Protein AF-A0A183GTB9-F1 (afdb_monomer_lite)

Sequence (233 aa):
MVYEIVHREVLYRVYSASTVSFAYATKLSFDCIRIFLPLVLIFATHGLWKKTGRYYERPQVSFGGRYLLVMGSAEEYYFTSTLPVLNRAESSHFVASQLSYETTSISVDQDEFHVHITMPRSNMSSLSLTYFIFLNYSLKYHSDVKAEVALCDSVQLTSPSSSLTVLGRLAADQKLPFRWRELYQLFDPDRFDSAYFTPEEIMGRIARQPFSVRIDRRVQLLSLVQHSTLPFR

Radius of gyration: 35.59 Å; chains: 1; bounding box: 104×46×116 Å

Structure (mmCIF, N/CA/C/O backbone):
data_AF-A0A183GTB9-F1
#
_entry.id   AF-A0A183GTB9-F1
#
loop_
_atom_site.group_PDB
_atom_site.id
_atom_site.type_symbol
_atom_site.label_atom_id
_atom_site.label_alt_id
_atom_site.label_comp_id
_atom_site.label_asym_id
_atom_site.label_entity_id
_atom_site.label_seq_id
_atom_site.pdbx_PDB_ins_code
_atom_site.Cartn_x
_atom_site.Cartn_y
_atom_site.Cartn_z
_atom_site.occupancy
_atom_site.B_iso_or_equiv
_atom_site.auth_seq_id
_atom_site.auth_comp_id
_atom_site.auth_asym_id
_atom_site.auth_atom_id
_atom_site.pdbx_PDB_model_num
ATOM 1 N N . MET A 1 1 ? 76.957 24.126 -74.322 1.00 43.62 1 MET A N 1
ATOM 2 C CA . MET A 1 1 ? 75.688 24.811 -74.001 1.00 43.62 1 MET A CA 1
ATOM 3 C C . MET A 1 1 ? 75.014 24.030 -72.893 1.00 43.62 1 MET A C 1
ATOM 5 O O . MET A 1 1 ? 74.710 22.864 -73.101 1.00 43.62 1 MET A O 1
ATOM 9 N N . VAL A 1 2 ? 74.890 24.633 -71.712 1.00 46.12 2 VAL A N 1
ATOM 10 C CA . VAL A 1 2 ? 74.187 24.054 -70.561 1.00 46.12 2 VAL A CA 1
ATOM 11 C C . VAL A 1 2 ?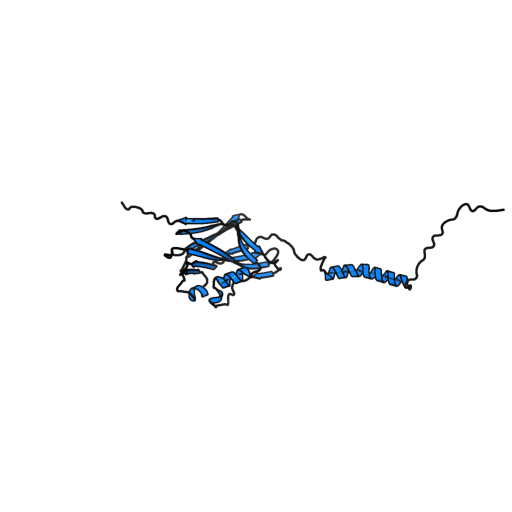 72.857 24.786 -70.477 1.00 46.12 2 VAL A C 1
ATOM 13 O O . VAL A 1 2 ? 72.849 26.011 -70.407 1.00 46.12 2 VAL A O 1
ATOM 16 N N . TYR A 1 3 ? 71.752 24.055 -70.574 1.00 61.59 3 TYR A N 1
ATOM 17 C CA . TYR A 1 3 ? 70.417 24.634 -70.475 1.00 61.59 3 TYR A CA 1
ATOM 18 C C . TYR A 1 3 ? 69.963 24.567 -69.017 1.00 61.59 3 TYR A C 1
ATOM 20 O O . TYR A 1 3 ? 69.982 23.494 -68.412 1.00 61.59 3 TYR A O 1
ATOM 28 N N . GLU A 1 4 ? 69.577 25.710 -68.458 1.00 65.25 4 GLU A N 1
ATOM 29 C CA . GLU A 1 4 ? 69.014 25.813 -67.114 1.00 65.25 4 GLU A CA 1
ATOM 30 C C . GLU A 1 4 ? 67.501 25.560 -67.184 1.00 65.25 4 GLU A C 1
ATOM 32 O O . GLU A 1 4 ? 66.777 26.205 -67.944 1.00 65.25 4 GLU A O 1
ATOM 37 N N . ILE A 1 5 ? 67.022 24.557 -66.446 1.00 69.94 5 ILE A N 1
ATOM 38 C CA . ILE A 1 5 ? 65.614 24.140 -66.455 1.00 69.94 5 ILE A CA 1
ATOM 39 C C . ILE A 1 5 ? 64.852 25.024 -65.459 1.00 69.94 5 ILE A C 1
ATOM 41 O O . ILE A 1 5 ? 64.963 24.837 -64.251 1.00 69.94 5 ILE A O 1
ATOM 45 N N . VAL A 1 6 ? 64.079 25.983 -6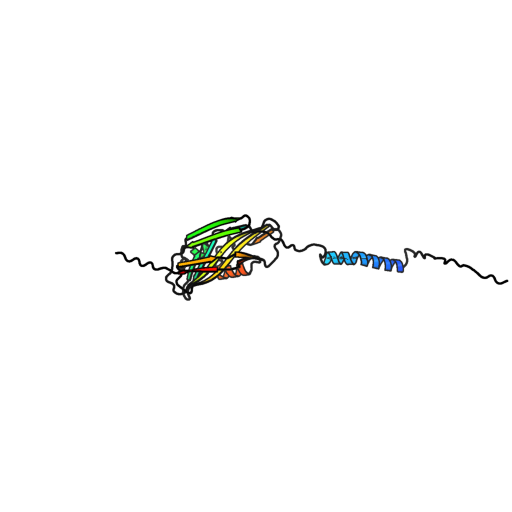5.979 1.00 70.75 6 VAL A N 1
ATOM 46 C CA . VAL A 1 6 ? 63.429 27.063 -65.205 1.00 70.75 6 VAL A CA 1
ATOM 47 C C . VAL A 1 6 ? 62.144 26.625 -64.481 1.00 70.75 6 VAL A C 1
ATOM 49 O O . VAL A 1 6 ? 61.725 27.275 -63.526 1.00 70.75 6 VAL A O 1
ATOM 52 N N . HIS A 1 7 ? 61.513 25.509 -6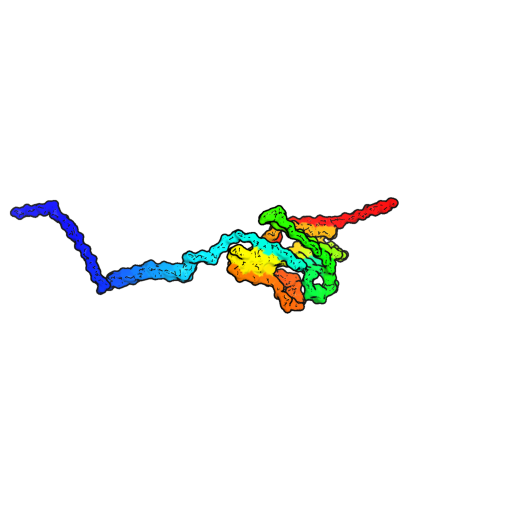4.859 1.00 65.19 7 HIS A N 1
ATOM 53 C CA . HIS A 1 7 ? 60.336 25.016 -64.140 1.00 65.19 7 HIS A CA 1
ATOM 54 C C . HIS A 1 7 ? 60.114 23.516 -64.342 1.00 65.19 7 HIS A C 1
ATOM 56 O O . HIS A 1 7 ? 60.280 22.995 -65.444 1.00 65.19 7 HIS A O 1
ATOM 62 N N . ARG A 1 8 ? 59.725 22.819 -63.269 1.00 68.31 8 ARG A N 1
ATOM 63 C CA . ARG A 1 8 ? 59.405 21.389 -63.276 1.00 68.31 8 ARG A CA 1
ATOM 64 C C . ARG A 1 8 ? 58.045 21.208 -62.612 1.00 68.31 8 ARG A C 1
ATOM 66 O O . ARG A 1 8 ? 57.932 21.368 -61.400 1.00 68.31 8 ARG A O 1
ATOM 73 N N . GLU A 1 9 ? 57.020 20.896 -63.397 1.00 68.88 9 GLU A N 1
ATOM 74 C CA . GLU A 1 9 ? 55.705 20.573 -62.842 1.00 68.88 9 GLU A CA 1
ATOM 75 C C . GLU A 1 9 ? 55.771 19.244 -62.083 1.00 68.88 9 GLU A C 1
ATOM 77 O O . GLU A 1 9 ? 56.364 18.259 -62.540 1.00 68.88 9 GLU A O 1
ATOM 82 N N . VAL A 1 10 ? 55.179 19.216 -60.889 1.00 65.69 10 VAL A N 1
ATOM 83 C CA . VAL A 1 10 ? 55.147 18.014 -60.057 1.00 65.69 10 VAL A CA 1
ATOM 84 C C . VAL A 1 10 ? 54.069 17.086 -60.612 1.00 65.69 10 VAL A C 1
ATOM 86 O O . VAL A 1 10 ? 52.876 17.321 -60.443 1.00 65.69 10 VAL A O 1
ATOM 89 N N . LEU A 1 11 ? 54.483 16.018 -61.293 1.00 67.25 11 LEU A N 1
ATOM 90 C CA . LEU A 1 11 ? 53.579 14.963 -61.749 1.00 67.25 11 LEU A CA 1
ATOM 91 C C . LEU A 1 11 ? 53.030 14.191 -60.541 1.00 67.25 11 LEU A C 1
ATOM 93 O O . LEU A 1 11 ? 53.689 13.303 -59.995 1.00 67.25 11 LEU A O 1
ATOM 97 N N . TYR A 1 12 ? 51.801 14.502 -60.135 1.00 68.06 12 TYR A N 1
ATOM 98 C CA . TYR A 1 12 ? 51.064 13.704 -59.159 1.00 68.06 12 TYR A CA 1
ATOM 99 C C . TYR A 1 12 ? 50.581 12.411 -59.822 1.00 68.06 12 TYR A C 1
ATOM 101 O O . TYR A 1 12 ? 49.580 12.387 -60.536 1.00 68.06 12 TYR A O 1
ATOM 109 N N . ARG A 1 13 ? 51.293 11.303 -59.595 1.00 65.19 13 ARG A N 1
ATOM 110 C CA . ARG A 1 13 ? 50.831 9.978 -60.022 1.00 65.19 13 ARG A CA 1
ATOM 111 C C . ARG A 1 13 ? 49.880 9.422 -58.966 1.00 65.19 13 ARG A C 1
ATOM 113 O O . ARG A 1 13 ? 50.315 8.986 -57.903 1.00 65.19 13 ARG A O 1
ATOM 120 N N . VAL A 1 14 ? 48.580 9.440 -59.252 1.00 62.28 14 VAL A N 1
ATOM 121 C CA . VAL A 1 14 ? 47.579 8.793 -58.397 1.00 62.28 14 VAL A CA 1
ATOM 122 C C . VAL A 1 14 ? 47.694 7.284 -58.603 1.00 62.28 14 VAL A C 1
ATOM 124 O O . VAL A 1 14 ? 47.321 6.754 -59.648 1.00 62.28 14 VAL A O 1
ATOM 127 N N . TYR A 1 15 ? 48.263 6.583 -57.626 1.00 62.38 15 TYR A N 1
ATOM 128 C CA . TYR A 1 15 ? 48.336 5.125 -57.646 1.00 62.38 15 TYR A CA 1
ATOM 129 C C . TYR A 1 15 ? 46.959 4.547 -57.302 1.00 62.38 15 TYR A C 1
ATOM 131 O O . TYR A 1 15 ? 46.543 4.556 -56.145 1.00 62.38 15 TYR A O 1
ATOM 139 N N . SER A 1 16 ? 46.240 4.035 -58.301 1.00 59.62 16 SER A N 1
ATOM 140 C CA . SER A 1 16 ? 45.049 3.215 -58.073 1.00 59.62 16 SER A CA 1
ATOM 141 C C . SER A 1 16 ? 45.488 1.800 -57.685 1.00 59.62 16 SER A C 1
ATOM 143 O O . SER A 1 16 ? 46.026 1.067 -58.516 1.00 59.62 16 SER A O 1
ATOM 145 N N . ALA A 1 17 ? 45.293 1.409 -56.426 1.00 60.94 17 ALA A N 1
ATOM 146 C CA . ALA A 1 17 ? 45.528 0.031 -56.000 1.00 60.94 17 ALA A CA 1
ATOM 147 C C . ALA A 1 17 ? 44.478 -0.908 -56.625 1.00 60.94 17 ALA A C 1
ATOM 149 O O . ALA A 1 17 ? 43.308 -0.540 -56.742 1.00 60.94 17 ALA A O 1
ATOM 150 N N . SER A 1 18 ? 44.884 -2.120 -57.018 1.00 67.94 18 SER A N 1
ATOM 151 C CA . SER A 1 18 ? 43.949 -3.136 -57.509 1.00 67.94 18 SER A CA 1
ATOM 152 C C . SER A 1 18 ? 43.019 -3.603 -56.382 1.00 67.94 18 SER A C 1
ATOM 154 O O . SER A 1 18 ? 43.418 -3.712 -55.220 1.00 67.94 18 SER A O 1
ATOM 156 N N . THR A 1 19 ? 41.769 -3.914 -56.724 1.00 64.69 19 THR A N 1
ATOM 157 C CA . THR A 1 19 ? 40.737 -4.410 -55.794 1.00 64.69 19 THR A CA 1
ATOM 158 C C . THR A 1 19 ? 41.041 -5.800 -55.217 1.00 64.69 19 THR A C 1
ATOM 160 O O . THR A 1 19 ? 40.348 -6.253 -54.313 1.00 64.69 19 THR A O 1
ATOM 163 N N . VAL A 1 20 ? 42.093 -6.470 -55.702 1.00 71.25 20 VAL A N 1
ATOM 164 C CA . VAL A 1 20 ? 42.500 -7.838 -55.329 1.00 71.25 20 VAL A CA 1
ATOM 165 C C . VAL A 1 20 ? 43.885 -7.832 -54.661 1.00 71.25 20 VAL A C 1
ATOM 167 O O . VAL A 1 20 ? 44.730 -8.683 -54.915 1.00 71.25 20 VAL A O 1
ATOM 170 N N . SER A 1 21 ? 44.169 -6.821 -53.838 1.00 81.94 21 SER A N 1
ATOM 171 C CA . SER A 1 21 ? 45.413 -6.726 -53.061 1.00 81.94 21 SER A CA 1
ATOM 172 C C . SER A 1 21 ? 45.165 -7.009 -51.578 1.00 81.94 21 SER A C 1
ATOM 174 O O . SER A 1 21 ? 44.116 -6.656 -51.038 1.00 81.94 21 SER A O 1
ATOM 176 N N . PHE A 1 22 ? 46.158 -7.578 -50.886 1.00 82.19 22 PHE A N 1
ATOM 177 C CA . PHE A 1 22 ? 46.110 -7.800 -49.435 1.00 82.19 22 PHE A CA 1
ATOM 178 C C . PHE A 1 22 ? 45.842 -6.500 -48.657 1.00 82.19 22 PHE A C 1
ATOM 180 O O . PHE A 1 22 ? 45.086 -6.501 -47.690 1.00 82.19 22 PHE A O 1
ATOM 187 N N . ALA A 1 23 ? 46.376 -5.370 -49.131 1.00 84.56 23 ALA A N 1
ATOM 188 C CA . ALA A 1 23 ? 46.121 -4.055 -48.541 1.00 84.56 23 ALA A CA 1
ATOM 189 C C . ALA A 1 23 ? 44.650 -3.609 -48.669 1.00 84.56 23 ALA A C 1
ATOM 191 O O . ALA A 1 23 ? 44.130 -2.902 -47.809 1.00 84.56 23 ALA A O 1
ATOM 192 N N . TYR A 1 24 ? 43.962 -4.026 -49.737 1.00 85.44 24 TYR A N 1
ATOM 193 C CA . TYR A 1 24 ? 42.533 -3.762 -49.899 1.00 85.44 24 TYR A CA 1
ATOM 194 C C . TYR A 1 24 ? 41.702 -4.650 -48.965 1.00 85.44 24 TYR A C 1
ATOM 196 O O . TYR A 1 24 ? 40.741 -4.171 -48.373 1.00 85.44 24 TYR A O 1
ATOM 204 N N . ALA A 1 25 ? 42.109 -5.908 -48.761 1.00 85.44 25 ALA A N 1
ATOM 205 C CA . ALA A 1 25 ? 41.463 -6.812 -47.811 1.00 85.44 25 ALA A CA 1
ATOM 206 C C . ALA A 1 25 ? 41.602 -6.336 -46.353 1.00 85.44 25 ALA A C 1
ATOM 208 O O . ALA A 1 25 ? 40.624 -6.372 -45.609 1.00 85.44 25 ALA A O 1
ATOM 209 N N . THR A 1 26 ? 42.778 -5.839 -45.945 1.00 88.56 26 THR A N 1
ATOM 210 C CA . THR A 1 26 ? 42.956 -5.249 -44.606 1.00 88.56 26 THR A CA 1
ATOM 211 C C . THR A 1 26 ? 42.154 -3.963 -44.452 1.00 88.56 26 THR A C 1
ATOM 213 O O . THR A 1 26 ? 41.488 -3.783 -43.438 1.00 88.56 26 THR A O 1
ATOM 216 N N . LYS A 1 27 ? 42.129 -3.092 -45.469 1.00 90.00 27 LYS A N 1
ATOM 217 C CA . LYS A 1 27 ? 41.252 -1.913 -45.466 1.00 90.00 27 LYS A CA 1
ATOM 218 C C . LYS A 1 27 ? 39.780 -2.311 -45.308 1.00 90.00 27 LYS A C 1
ATOM 220 O O . LYS A 1 27 ? 39.105 -1.769 -44.441 1.00 90.00 27 LYS A O 1
ATOM 225 N N . LEU A 1 28 ? 39.304 -3.275 -46.100 1.00 90.56 28 LEU A N 1
ATOM 226 C CA . LEU A 1 28 ? 37.929 -3.767 -46.039 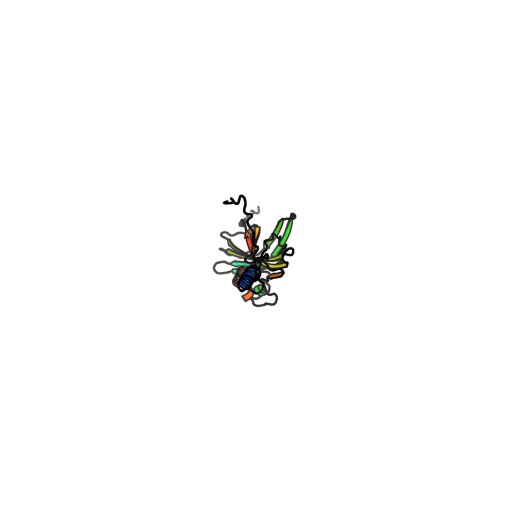1.00 90.56 28 LEU A CA 1
ATOM 227 C C . LEU A 1 28 ? 37.604 -4.351 -44.659 1.00 90.56 28 LEU A C 1
ATOM 229 O O . LEU A 1 28 ? 36.525 -4.091 -44.141 1.00 90.56 28 LEU A O 1
ATOM 233 N N . SER A 1 29 ? 38.527 -5.090 -44.033 1.00 90.88 29 SER A N 1
ATOM 234 C CA . SER A 1 29 ? 38.299 -5.628 -42.688 1.00 90.88 29 SER A CA 1
ATOM 235 C C . SER A 1 29 ? 38.185 -4.518 -41.642 1.00 90.88 29 SER A C 1
ATOM 237 O O . SER A 1 29 ? 37.267 -4.557 -40.825 1.00 90.88 29 SER A O 1
ATOM 239 N N . PHE A 1 30 ? 39.043 -3.494 -41.697 1.00 94.38 30 PHE A N 1
ATOM 240 C CA . PHE A 1 30 ? 38.942 -2.330 -40.815 1.00 94.38 30 PHE A CA 1
ATOM 241 C C . PHE A 1 30 ? 37.666 -1.523 -41.069 1.00 94.38 30 PHE A C 1
ATOM 243 O O . PHE A 1 30 ? 37.027 -1.103 -40.105 1.00 94.38 30 PHE A O 1
ATOM 250 N N . ASP A 1 31 ? 37.251 -1.357 -42.326 1.00 92.56 31 ASP A N 1
ATOM 251 C CA . ASP A 1 31 ? 35.992 -0.699 -42.687 1.00 92.56 31 ASP A CA 1
ATOM 252 C C . ASP A 1 31 ? 34.781 -1.502 -42.173 1.00 92.56 31 ASP A C 1
ATOM 254 O O . ASP A 1 31 ? 33.861 -0.933 -41.580 1.00 92.56 31 ASP A O 1
ATOM 258 N N . CYS A 1 32 ? 34.805 -2.835 -42.293 1.00 94.38 32 CYS A N 1
ATOM 259 C CA . CYS A 1 32 ? 33.793 -3.717 -41.715 1.00 94.38 32 CYS A CA 1
ATOM 260 C C . CYS A 1 32 ? 33.763 -3.615 -40.187 1.00 94.38 32 CYS A C 1
ATOM 262 O O . CYS A 1 32 ? 32.692 -3.417 -39.620 1.00 94.38 32 CYS A O 1
ATOM 264 N N . ILE A 1 33 ? 34.909 -3.697 -39.505 1.00 95.62 33 ILE A N 1
ATOM 265 C CA . ILE A 1 33 ? 34.985 -3.554 -38.042 1.00 95.62 33 ILE A CA 1
ATOM 266 C C . ILE A 1 33 ? 34.441 -2.188 -37.626 1.00 95.62 33 ILE A C 1
ATOM 268 O O . ILE A 1 33 ? 33.615 -2.109 -36.722 1.00 95.62 33 ILE A O 1
ATOM 272 N N . ARG A 1 34 ? 34.829 -1.115 -38.319 1.00 94.81 34 ARG A N 1
ATOM 273 C CA . ARG A 1 34 ? 34.368 0.250 -38.044 1.00 94.81 34 ARG A CA 1
ATOM 274 C C . ARG A 1 34 ? 32.845 0.390 -38.135 1.00 94.81 34 ARG A C 1
ATOM 276 O O . ARG A 1 34 ? 32.285 1.188 -37.390 1.00 94.81 34 ARG A O 1
ATOM 283 N N . ILE A 1 35 ? 32.180 -0.353 -39.020 1.00 93.50 35 ILE A N 1
ATOM 284 C CA . ILE A 1 35 ? 30.718 -0.307 -39.185 1.00 93.50 35 ILE A CA 1
ATOM 285 C C . ILE A 1 35 ? 30.013 -1.276 -38.225 1.00 93.50 35 ILE A C 1
ATOM 287 O O . ILE A 1 35 ? 29.061 -0.893 -37.545 1.00 93.50 35 ILE A O 1
ATOM 291 N N . PHE A 1 36 ? 30.471 -2.525 -38.143 1.00 94.00 36 PHE A N 1
ATOM 292 C CA . PHE A 1 36 ? 29.786 -3.573 -37.385 1.00 94.00 36 PHE A CA 1
ATOM 293 C C . PHE A 1 36 ? 30.032 -3.489 -35.880 1.00 94.00 36 PHE A C 1
ATOM 295 O O . PHE A 1 36 ? 29.111 -3.746 -35.112 1.00 94.00 36 PHE A O 1
ATOM 302 N N . LEU A 1 37 ? 31.229 -3.103 -35.434 1.00 91.00 37 LEU A N 1
ATOM 303 C CA . LEU A 1 37 ? 31.558 -3.020 -34.010 1.00 91.00 37 LEU A CA 1
ATOM 304 C C . LEU A 1 37 ? 30.649 -2.052 -33.231 1.00 91.00 37 LEU A C 1
ATOM 306 O O . LEU A 1 37 ? 30.093 -2.483 -32.219 1.00 91.00 37 LEU A O 1
ATOM 310 N N . PRO A 1 38 ? 30.419 -0.792 -33.662 1.00 89.81 38 PRO A N 1
ATOM 311 C CA . PRO A 1 38 ? 29.489 0.082 -32.953 1.00 89.81 38 PRO A CA 1
ATOM 312 C C . PRO A 1 38 ? 28.057 -0.457 -33.003 1.00 89.81 38 PRO A C 1
ATOM 314 O O . PRO A 1 38 ? 27.347 -0.354 -32.008 1.00 89.81 38 PRO A O 1
ATOM 317 N N . LEU A 1 39 ? 27.641 -1.087 -34.106 1.00 89.00 39 LEU A N 1
ATOM 318 C CA . LEU A 1 39 ? 26.302 -1.662 -34.242 1.00 89.00 39 LEU A CA 1
ATOM 319 C C . LEU A 1 39 ? 26.090 -2.834 -33.269 1.00 89.00 39 LEU A C 1
ATOM 321 O O . LEU A 1 39 ? 25.098 -2.855 -32.544 1.00 89.00 39 LEU A O 1
ATOM 325 N N . VAL A 1 40 ? 27.048 -3.758 -33.176 1.00 90.25 40 VAL A N 1
ATOM 326 C CA . VAL A 1 40 ? 27.022 -4.865 -32.207 1.00 90.25 40 VAL A CA 1
ATOM 327 C C . VAL A 1 40 ? 27.048 -4.334 -30.778 1.00 90.25 40 VAL A C 1
ATOM 329 O O . VAL A 1 40 ? 26.253 -4.789 -29.961 1.00 90.25 40 VAL A O 1
ATOM 332 N N . LEU A 1 41 ? 27.889 -3.340 -30.471 1.00 89.00 41 LEU A N 1
ATOM 333 C CA . LEU A 1 41 ? 27.912 -2.715 -29.145 1.00 89.00 41 LEU A CA 1
ATOM 334 C C . LEU A 1 41 ? 26.569 -2.067 -28.797 1.00 89.00 41 LEU A C 1
ATOM 336 O O . LEU A 1 41 ? 26.075 -2.258 -27.690 1.00 89.00 41 LEU A O 1
ATOM 340 N N . ILE A 1 42 ? 25.948 -1.346 -29.728 1.00 89.81 42 ILE A N 1
ATOM 341 C CA . ILE A 1 42 ? 24.630 -0.723 -29.552 1.00 89.81 42 ILE A CA 1
ATOM 342 C C . ILE A 1 42 ? 23.555 -1.773 -29.245 1.00 89.81 42 ILE A C 1
ATOM 344 O O . ILE A 1 42 ? 22.773 -1.590 -28.307 1.00 89.81 42 ILE A O 1
ATOM 348 N N . PHE A 1 43 ? 23.526 -2.869 -30.008 1.00 85.31 43 PHE A N 1
ATOM 349 C CA . PHE A 1 43 ? 22.565 -3.953 -29.807 1.00 85.31 43 PHE A CA 1
ATOM 350 C C . PHE A 1 43 ? 22.823 -4.710 -28.500 1.00 85.31 43 PHE A C 1
ATOM 352 O O . PHE A 1 43 ? 21.886 -4.912 -27.733 1.00 85.31 43 PHE A O 1
ATOM 359 N N . ALA A 1 44 ? 24.077 -5.060 -28.202 1.00 84.62 44 ALA A N 1
ATOM 360 C CA . ALA A 1 44 ? 24.454 -5.806 -27.000 1.00 84.62 44 ALA A CA 1
ATOM 361 C C . ALA A 1 44 ? 24.236 -5.001 -25.709 1.00 84.62 44 ALA A C 1
ATOM 363 O O . ALA A 1 44 ? 23.808 -5.542 -24.694 1.00 84.62 44 ALA A O 1
ATOM 364 N N . THR A 1 45 ? 24.504 -3.694 -25.733 1.00 84.75 45 THR A N 1
ATOM 365 C CA . THR A 1 45 ? 24.313 -2.824 -24.558 1.00 84.75 45 THR A CA 1
ATOM 366 C C . THR A 1 45 ? 22.876 -2.314 -24.421 1.00 84.75 45 THR A C 1
ATOM 368 O O . THR A 1 45 ? 22.511 -1.738 -23.386 1.00 84.75 45 THR A O 1
ATOM 371 N N . HIS A 1 46 ? 22.039 -2.519 -25.447 1.00 77.31 46 HIS A N 1
ATOM 372 C CA . HIS A 1 46 ? 20.738 -1.866 -25.602 1.00 77.31 46 HIS A CA 1
ATOM 373 C C . HIS A 1 46 ? 20.835 -0.336 -25.411 1.00 77.31 46 HIS A C 1
ATOM 375 O O . HIS A 1 46 ? 19.934 0.282 -24.843 1.00 77.31 46 HIS A O 1
ATOM 381 N N . GLY A 1 47 ? 21.966 0.265 -25.801 1.00 72.75 47 GLY A N 1
ATOM 382 C CA . GLY A 1 47 ? 22.372 1.606 -25.363 1.00 72.75 47 GLY A CA 1
ATOM 383 C C . GLY A 1 47 ? 21.609 2.761 -26.013 1.00 72.75 47 GLY A C 1
ATOM 384 O O . GLY A 1 47 ? 21.525 3.835 -25.427 1.00 72.75 47 GLY A O 1
ATOM 385 N N . LEU A 1 48 ? 21.018 2.546 -27.193 1.00 78.69 48 LEU A N 1
ATOM 386 C CA . LEU A 1 48 ? 20.247 3.581 -27.898 1.00 78.69 48 LEU A CA 1
ATOM 387 C C . LEU A 1 48 ? 18.781 3.675 -27.458 1.00 78.69 48 LEU A C 1
ATOM 389 O O . LEU A 1 48 ? 18.104 4.641 -27.803 1.00 78.69 48 LEU A O 1
ATOM 393 N N . TRP A 1 49 ? 18.272 2.692 -26.713 1.00 78.00 49 TRP A N 1
ATOM 394 C CA . TRP A 1 49 ? 16.857 2.632 -26.353 1.00 78.00 49 TRP A CA 1
ATOM 395 C C . TRP A 1 49 ? 16.644 3.117 -24.920 1.00 78.00 49 TRP A C 1
ATOM 397 O O . TRP A 1 49 ? 17.309 2.670 -23.984 1.00 78.00 49 TRP A O 1
ATOM 407 N N . LYS A 1 50 ? 15.678 4.021 -24.728 1.00 79.00 50 LYS A N 1
ATOM 408 C CA . LYS A 1 50 ? 15.274 4.495 -23.400 1.00 79.00 50 LYS A CA 1
ATOM 409 C C . LYS A 1 50 ? 14.682 3.326 -22.600 1.00 79.00 50 LYS A C 1
ATOM 411 O O . LYS A 1 50 ? 13.578 2.882 -22.891 1.00 79.00 50 LYS A O 1
ATOM 416 N N . LYS A 1 51 ? 15.414 2.842 -21.590 1.00 81.06 51 LYS A N 1
ATOM 417 C CA . LYS A 1 51 ? 15.003 1.692 -20.756 1.00 81.06 51 LYS A CA 1
ATOM 418 C C . LYS A 1 51 ? 13.986 2.066 -19.680 1.00 81.06 51 LYS A C 1
ATOM 420 O O . LYS A 1 51 ? 13.109 1.274 -19.361 1.00 81.06 51 LYS A O 1
ATOM 425 N N . THR A 1 52 ? 14.110 3.264 -19.112 1.00 83.44 52 THR A N 1
ATOM 426 C CA . THR A 1 52 ? 13.237 3.749 -18.040 1.00 83.44 52 THR A CA 1
ATOM 427 C C . THR A 1 52 ? 12.836 5.197 -18.292 1.00 83.44 52 THR A C 1
ATOM 429 O O . THR A 1 52 ? 13.590 6.003 -18.843 1.00 83.44 52 THR A O 1
ATOM 432 N N . GLY A 1 53 ? 11.606 5.532 -17.916 1.00 83.75 53 GLY A N 1
ATOM 433 C CA . GLY A 1 53 ? 11.102 6.897 -17.891 1.00 83.75 53 GLY A CA 1
ATOM 434 C C . GLY A 1 53 ? 10.605 7.222 -16.493 1.00 83.75 53 GLY A C 1
ATOM 435 O O . GLY A 1 53 ? 10.032 6.365 -15.827 1.00 83.75 53 GLY A O 1
ATOM 436 N N . ARG A 1 54 ? 10.854 8.451 -16.044 1.00 87.12 54 ARG A N 1
ATOM 437 C CA . ARG A 1 54 ? 10.228 8.994 -14.840 1.00 87.12 54 ARG A CA 1
ATOM 438 C C . ARG A 1 54 ? 9.041 9.828 -15.284 1.00 87.12 54 ARG A C 1
ATOM 440 O O . ARG A 1 54 ? 9.207 10.726 -16.107 1.00 87.12 54 ARG A O 1
ATOM 447 N N . TYR A 1 55 ? 7.878 9.498 -14.751 1.00 85.81 55 TYR A N 1
ATOM 448 C CA . TYR A 1 55 ? 6.628 10.180 -15.033 1.00 85.81 55 TYR A CA 1
ATOM 449 C C . TYR A 1 55 ? 5.997 10.573 -13.707 1.00 85.81 55 TYR A C 1
ATOM 451 O O . TYR A 1 55 ? 6.052 9.813 -12.741 1.00 85.81 55 TYR A O 1
ATOM 459 N N . TYR A 1 56 ? 5.429 11.770 -13.669 1.00 84.94 56 TYR A N 1
ATOM 460 C CA . TYR A 1 56 ? 4.633 12.217 -12.540 1.00 84.94 56 TYR A CA 1
ATOM 461 C C . TYR A 1 56 ? 3.180 11.930 -12.882 1.00 84.94 56 TYR A C 1
ATOM 463 O O . TYR A 1 56 ? 2.635 12.507 -13.819 1.00 84.94 56 TYR A O 1
ATOM 471 N N . GLU A 1 57 ? 2.580 11.001 -12.151 1.00 84.38 57 GLU A N 1
ATOM 472 C CA . GLU A 1 57 ? 1.178 10.637 -12.299 1.00 84.38 57 GLU A CA 1
ATOM 473 C C . GLU A 1 57 ? 0.500 10.731 -10.936 1.00 84.38 57 GLU A C 1
ATOM 475 O O . GLU A 1 57 ? 1.116 10.476 -9.897 1.00 84.38 57 GLU A O 1
ATOM 480 N N . ARG A 1 58 ? -0.777 11.114 -10.945 1.00 84.69 58 ARG A N 1
ATOM 481 C CA . ARG A 1 58 ? -1.602 11.101 -9.748 1.00 84.69 58 ARG A CA 1
ATOM 482 C C . ARG A 1 58 ? -2.308 9.750 -9.624 1.00 84.69 58 ARG A C 1
ATOM 484 O O . ARG A 1 58 ? -3.113 9.425 -10.497 1.00 84.69 58 ARG A O 1
ATOM 491 N N . PRO A 1 59 ? -2.072 8.987 -8.545 1.00 87.75 59 PRO A N 1
ATOM 492 C CA . PRO A 1 59 ? -2.834 7.778 -8.295 1.00 87.75 59 PRO A CA 1
ATOM 493 C C . PRO A 1 59 ? -4.261 8.124 -7.876 1.00 87.75 59 PRO A C 1
ATOM 495 O O . PRO A 1 59 ? -4.487 9.003 -7.045 1.00 87.75 59 PRO A O 1
ATOM 498 N N . GLN A 1 60 ? -5.219 7.378 -8.412 1.00 89.50 60 GLN A N 1
ATOM 499 C CA . GLN A 1 60 ? -6.561 7.315 -7.861 1.00 89.50 60 GLN A CA 1
ATOM 500 C C . GLN A 1 60 ? -6.507 6.420 -6.619 1.00 89.50 60 GLN A C 1
ATOM 502 O O . GLN A 1 60 ? -6.257 5.219 -6.733 1.00 89.50 60 GLN A O 1
ATOM 507 N N . VAL A 1 61 ? -6.714 7.010 -5.443 1.00 90.38 61 VAL A N 1
ATOM 508 C CA . VAL A 1 61 ? -6.726 6.294 -4.162 1.00 90.38 61 VAL A CA 1
ATOM 509 C C . VAL A 1 61 ? -8.163 6.172 -3.685 1.00 90.38 61 VAL A C 1
ATOM 511 O O . VAL A 1 61 ? -8.919 7.138 -3.717 1.00 90.38 61 VAL A O 1
ATOM 514 N N . SER A 1 62 ? -8.552 4.979 -3.258 1.00 90.56 62 SER A N 1
ATOM 515 C CA . SER A 1 62 ? -9.873 4.735 -2.684 1.00 90.56 62 SER A CA 1
ATOM 516 C C . SER A 1 62 ? -9.763 3.851 -1.452 1.00 90.56 62 SER A C 1
ATOM 518 O O . SER A 1 62 ? -8.970 2.908 -1.413 1.00 90.56 62 SER A O 1
ATOM 520 N N . PHE A 1 63 ? -10.557 4.159 -0.431 1.00 89.81 63 PHE A N 1
ATOM 521 C CA . PHE A 1 63 ? -10.653 3.329 0.759 1.00 89.81 63 PHE A CA 1
ATOM 522 C C . PHE A 1 63 ? -11.684 2.222 0.526 1.00 89.81 63 PHE A C 1
ATOM 524 O O . PHE A 1 63 ? -12.855 2.492 0.275 1.00 89.81 63 PHE A O 1
ATOM 531 N N . GLY A 1 64 ? -11.240 0.966 0.593 1.00 82.31 64 GLY A N 1
ATOM 532 C CA . GLY A 1 64 ? -12.082 -0.204 0.326 1.00 82.31 64 GLY A CA 1
ATOM 533 C C . GLY A 1 64 ? -12.912 -0.676 1.524 1.00 82.31 64 GLY A C 1
ATOM 534 O O . GLY A 1 64 ? -13.391 -1.805 1.508 1.00 82.31 64 GLY A O 1
ATOM 535 N N . GLY A 1 65 ? -13.007 0.117 2.598 1.00 87.94 65 GLY A N 1
ATOM 536 C CA . GLY A 1 65 ? -13.710 -0.258 3.833 1.00 87.94 65 GLY A CA 1
ATOM 537 C C . GLY A 1 65 ? -12.995 -1.321 4.678 1.00 87.94 65 GLY A C 1
ATOM 538 O O . GLY A 1 65 ? -13.520 -1.763 5.699 1.00 87.94 65 GLY A O 1
ATOM 539 N N . ARG A 1 66 ? -11.793 -1.742 4.270 1.00 92.38 66 ARG A N 1
ATOM 540 C CA . ARG A 1 66 ? -11.019 -2.781 4.950 1.00 92.38 66 ARG A CA 1
ATOM 541 C C . ARG A 1 66 ? -10.037 -2.145 5.931 1.00 92.38 66 ARG A C 1
ATOM 543 O O . ARG A 1 66 ? -9.227 -1.305 5.543 1.00 92.38 66 ARG A O 1
ATOM 550 N N . TYR A 1 67 ? -10.061 -2.588 7.182 1.00 94.38 67 TYR A N 1
ATOM 551 C CA . TYR A 1 67 ? -9.124 -2.159 8.216 1.00 94.38 67 TYR A CA 1
ATOM 552 C C . TYR A 1 67 ? -8.909 -3.259 9.262 1.00 94.38 67 TYR A C 1
ATOM 554 O O . TYR A 1 67 ? -9.717 -4.181 9.404 1.00 94.38 67 TYR A O 1
ATOM 562 N N . LEU A 1 68 ? -7.816 -3.126 10.004 1.00 93.88 68 LEU A N 1
ATOM 563 C CA . LEU A 1 68 ? -7.501 -3.889 11.203 1.00 93.88 68 LEU A CA 1
ATOM 564 C C . LEU A 1 68 ? -6.865 -2.931 12.213 1.00 93.88 68 LEU A C 1
ATOM 566 O O . LEU A 1 68 ? -5.849 -2.308 11.927 1.00 93.88 68 LEU A O 1
ATOM 570 N N . LEU A 1 69 ? -7.465 -2.804 13.388 1.00 92.50 69 LEU A N 1
ATOM 571 C CA . LEU A 1 69 ? -6.888 -2.098 14.524 1.00 92.50 69 LEU A CA 1
ATOM 572 C C . LEU A 1 69 ? -6.574 -3.118 15.606 1.00 92.50 69 LEU A C 1
ATOM 574 O O . LEU A 1 69 ? -7.426 -3.933 15.946 1.00 92.50 69 LEU A O 1
ATOM 578 N N . VAL A 1 70 ? -5.376 -3.037 16.163 1.00 91.56 70 VAL A N 1
ATOM 579 C CA . VAL A 1 70 ? -4.925 -3.860 17.279 1.00 91.56 70 VAL A CA 1
ATOM 580 C C . VAL A 1 70 ? -4.545 -2.924 18.412 1.00 91.56 70 VAL A C 1
ATOM 582 O O . VAL A 1 70 ? -3.678 -2.067 18.257 1.00 91.56 70 VAL A O 1
ATOM 585 N N . MET A 1 71 ? -5.216 -3.076 19.543 1.00 88.50 71 MET A N 1
ATOM 586 C CA . MET A 1 71 ? -4.913 -2.388 20.787 1.00 88.50 71 MET A CA 1
ATOM 587 C C . MET A 1 71 ? -4.323 -3.389 21.766 1.00 88.50 71 MET A C 1
ATOM 589 O O . MET A 1 71 ? -5.026 -4.294 22.203 1.00 88.50 71 MET A O 1
ATOM 593 N N . GLY A 1 72 ? -3.055 -3.231 22.119 1.00 84.88 72 GLY A N 1
ATOM 594 C CA . GLY A 1 72 ? -2.361 -4.130 23.036 1.00 84.88 72 GLY A CA 1
ATOM 595 C C . GLY A 1 72 ? -1.855 -3.409 24.277 1.00 84.88 72 GLY A C 1
ATOM 596 O O . GLY A 1 72 ? -1.276 -2.325 24.171 1.00 84.88 72 GLY A O 1
ATOM 597 N N . SER A 1 73 ? -2.043 -4.034 25.433 1.00 81.00 73 SER A N 1
ATOM 598 C CA . SER A 1 73 ? -1.265 -3.823 26.655 1.00 81.00 73 SER A CA 1
ATOM 599 C C . SER A 1 73 ? -0.207 -4.933 26.776 1.00 81.00 73 SER A C 1
ATOM 601 O O . SER A 1 73 ? -0.138 -5.820 25.929 1.00 81.00 73 SER A O 1
ATOM 603 N N . ALA A 1 74 ? 0.636 -4.899 27.809 1.00 75.81 74 ALA A N 1
ATOM 604 C CA . ALA A 1 74 ? 1.716 -5.874 27.995 1.00 75.81 74 ALA A CA 1
ATOM 605 C C . ALA A 1 74 ? 1.232 -7.338 28.111 1.00 75.81 74 ALA A C 1
ATOM 607 O O . ALA A 1 74 ? 1.984 -8.243 27.761 1.00 75.81 74 ALA A O 1
ATOM 608 N N . GLU A 1 75 ? -0.000 -7.565 28.582 1.00 76.25 75 GLU A N 1
ATOM 609 C CA . GLU A 1 75 ? -0.540 -8.911 28.852 1.00 76.25 75 GLU A CA 1
ATOM 610 C C . GLU A 1 75 ? -1.816 -9.253 28.064 1.00 76.25 75 GLU A C 1
ATOM 612 O O . GLU A 1 75 ? -2.089 -10.426 27.828 1.00 76.25 75 GLU A O 1
ATOM 617 N N . GLU A 1 76 ? -2.580 -8.255 27.612 1.00 85.44 76 GLU A N 1
ATOM 618 C CA . GLU A 1 76 ? -3.844 -8.457 26.895 1.00 85.44 76 GLU A CA 1
ATOM 619 C C . GLU A 1 76 ? -3.925 -7.567 25.657 1.00 85.44 76 GLU A C 1
ATOM 621 O O . GLU A 1 76 ? -3.450 -6.428 25.662 1.00 85.44 76 GLU A O 1
ATOM 626 N N . TYR A 1 77 ? -4.582 -8.058 24.607 1.00 88.12 77 TYR A N 1
ATOM 627 C CA . TYR A 1 77 ? -4.909 -7.263 23.432 1.00 88.12 77 TYR A CA 1
ATOM 628 C C . TYR A 1 77 ? -6.358 -7.448 23.013 1.00 88.12 77 TYR A C 1
ATOM 630 O O . TYR A 1 77 ? -6.973 -8.493 23.205 1.00 88.12 77 TYR A O 1
ATOM 638 N N . TYR A 1 78 ? -6.875 -6.406 22.383 1.00 89.94 78 TYR A N 1
ATOM 639 C CA . TYR A 1 78 ? -8.141 -6.414 21.682 1.00 89.94 78 TYR A CA 1
ATOM 640 C C . TYR A 1 78 ? -7.898 -5.966 20.260 1.00 89.94 78 TYR A C 1
ATOM 642 O O . TYR A 1 78 ? -7.059 -5.101 19.998 1.00 89.94 78 TYR A O 1
ATOM 650 N N . PHE A 1 79 ? -8.660 -6.512 19.331 1.00 91.75 79 PHE A N 1
ATOM 651 C CA . PHE A 1 79 ? -8.604 -6.052 17.959 1.00 91.75 79 PHE A CA 1
ATOM 652 C C . PHE A 1 79 ? -10.002 -5.816 17.418 1.00 91.75 79 PHE A C 1
ATOM 654 O O . PHE A 1 79 ? -10.991 -6.406 17.850 1.00 91.75 79 PHE A O 1
ATOM 661 N N . THR A 1 80 ? -10.076 -4.934 16.437 1.00 92.75 80 THR A N 1
ATOM 662 C CA . THR A 1 80 ? -11.278 -4.724 15.653 1.00 92.75 80 THR A CA 1
ATOM 663 C C . THR A 1 80 ? -10.901 -4.735 14.186 1.00 92.75 80 THR A C 1
ATOM 665 O O . THR A 1 80 ? -9.893 -4.156 13.781 1.00 92.75 80 THR A O 1
ATOM 668 N N . SER A 1 81 ? -11.658 -5.466 13.378 1.00 93.12 81 SER A N 1
ATOM 669 C CA . SER A 1 81 ? -11.337 -5.623 11.968 1.00 93.12 81 SER A CA 1
ATOM 670 C C . SER A 1 81 ? -12.583 -5.864 11.135 1.00 93.12 81 SER A C 1
ATOM 672 O O . SER A 1 81 ? -13.598 -6.372 11.615 1.00 93.12 81 SER A O 1
ATOM 674 N N . THR A 1 82 ? -12.476 -5.558 9.850 1.00 92.38 82 THR A N 1
ATOM 675 C CA . THR A 1 82 ? -13.457 -5.939 8.824 1.00 92.38 82 THR A CA 1
ATOM 676 C C . THR A 1 82 ? -13.077 -7.237 8.109 1.00 92.38 82 THR A C 1
ATOM 678 O O . THR A 1 82 ? -13.707 -7.601 7.119 1.00 92.38 82 THR A O 1
ATOM 681 N N . LEU A 1 83 ? -12.060 -7.957 8.598 1.00 90.81 83 LEU A N 1
ATOM 682 C CA . LEU A 1 83 ? -11.595 -9.224 8.040 1.00 90.81 83 LEU A CA 1
ATOM 683 C C . LEU A 1 83 ? -12.355 -10.389 8.705 1.00 90.81 83 LEU A C 1
ATOM 685 O O . LEU A 1 83 ? -12.060 -10.748 9.847 1.00 90.81 83 LEU A O 1
ATOM 689 N N . PRO A 1 84 ? -13.321 -11.025 8.015 1.00 89.75 84 PRO A N 1
ATOM 690 C CA . PRO A 1 84 ? -14.218 -11.995 8.645 1.00 89.75 84 PRO A CA 1
ATOM 691 C C . PRO A 1 84 ? -13.494 -13.258 9.122 1.00 89.75 84 PRO A C 1
ATOM 693 O O . PRO A 1 84 ? -13.895 -13.848 10.121 1.00 89.75 84 PRO A O 1
ATOM 696 N N . VAL A 1 85 ? -12.429 -13.667 8.425 1.00 91.19 85 VAL A N 1
ATOM 697 C CA . VAL A 1 85 ? -11.626 -14.844 8.788 1.00 91.19 85 VAL A CA 1
ATOM 698 C C . VAL A 1 85 ? -10.954 -14.636 10.145 1.00 91.19 85 VAL A C 1
ATOM 700 O O . VAL A 1 85 ? -11.059 -15.496 11.016 1.00 91.19 85 VAL A O 1
ATOM 703 N N . LEU A 1 86 ? -10.339 -13.468 10.352 1.00 90.38 86 LEU A N 1
ATOM 704 C CA . LEU A 1 86 ? -9.685 -13.119 11.612 1.00 90.38 86 LEU A CA 1
ATOM 705 C C . LEU A 1 86 ? -10.706 -12.978 12.750 1.00 90.38 86 LEU A C 1
ATOM 707 O O . LEU A 1 86 ? -10.527 -13.564 13.813 1.00 90.38 86 LEU A O 1
ATOM 711 N N . ASN A 1 87 ? -11.827 -12.294 12.493 1.00 92.38 87 ASN A N 1
ATOM 712 C CA . ASN A 1 87 ? -12.891 -12.097 13.485 1.00 92.38 87 ASN A CA 1
ATOM 713 C C . ASN A 1 87 ? -13.492 -13.421 13.990 1.00 92.38 87 ASN A C 1
ATOM 715 O O . ASN A 1 87 ? -13.925 -13.504 15.136 1.00 92.38 87 ASN A O 1
ATOM 719 N N . ARG A 1 88 ? -13.546 -14.453 13.135 1.00 90.75 88 ARG A N 1
ATOM 720 C CA . ARG A 1 88 ? -14.028 -15.791 13.514 1.00 90.75 88 ARG A CA 1
ATOM 721 C C . ARG A 1 88 ? -12.976 -16.610 14.244 1.00 90.75 88 ARG A C 1
ATOM 723 O O . ARG A 1 88 ? -13.324 -17.338 15.165 1.00 90.75 88 ARG A O 1
ATOM 730 N N . ALA A 1 89 ? -11.724 -16.529 13.801 1.00 90.06 89 ALA A N 1
ATOM 731 C CA . ALA A 1 89 ? -10.635 -17.295 14.391 1.00 90.06 89 ALA A CA 1
ATOM 732 C C . ALA A 1 89 ? -10.335 -16.853 15.826 1.00 90.06 89 ALA A C 1
ATOM 734 O O . ALA A 1 89 ? -9.947 -17.676 16.649 1.00 90.06 89 ALA A O 1
ATOM 735 N N . GLU A 1 90 ? -10.539 -15.569 16.120 1.00 89.00 90 GLU A N 1
ATOM 736 C CA . GLU A 1 90 ? -10.151 -14.974 17.390 1.00 89.00 90 GLU A CA 1
ATOM 737 C C . GLU A 1 90 ? -11.280 -14.149 18.018 1.00 89.00 90 GLU A C 1
ATOM 739 O O . GLU A 1 90 ? -11.162 -12.966 18.334 1.00 89.00 90 GLU A O 1
ATOM 744 N N . SER A 1 91 ? -12.424 -14.803 18.207 1.00 88.06 91 SER A N 1
ATOM 745 C CA . SER A 1 91 ? -13.630 -14.157 18.726 1.00 88.06 91 SER A CA 1
ATOM 746 C C . SER A 1 91 ? -13.508 -13.668 20.174 1.00 88.06 91 SER A C 1
ATOM 748 O O . SER A 1 91 ? -14.305 -12.834 20.587 1.00 88.06 91 SER A O 1
ATOM 750 N N . SER A 1 92 ? -12.549 -14.178 20.956 1.00 88.94 92 SER A N 1
ATOM 751 C CA . SER A 1 92 ? -12.343 -13.788 22.361 1.00 88.94 92 SER A CA 1
ATOM 752 C C . SER A 1 92 ? -11.772 -12.378 22.519 1.00 88.94 92 SER A C 1
ATOM 754 O O . SER A 1 92 ? -12.132 -11.681 23.461 1.00 88.94 92 SER A O 1
ATOM 756 N N . HIS A 1 93 ? -10.902 -11.956 21.598 1.00 89.12 93 HIS A N 1
ATOM 757 C CA . HIS A 1 93 ? -10.250 -10.640 21.617 1.00 89.12 93 HIS A CA 1
ATOM 758 C C . HIS A 1 93 ? -10.909 -9.642 20.653 1.00 89.12 93 HIS A C 1
ATOM 760 O O . HIS A 1 93 ? -10.535 -8.466 20.612 1.00 89.12 93 HIS A O 1
ATOM 766 N N . PHE A 1 94 ? -11.889 -10.099 19.869 1.00 91.19 94 PHE A N 1
ATOM 767 C CA . PHE A 1 94 ? -12.591 -9.274 18.900 1.00 91.19 94 PHE A CA 1
ATOM 768 C C . PHE A 1 94 ? -13.570 -8.310 19.575 1.00 91.19 94 PHE A C 1
ATOM 770 O O . PHE A 1 94 ? -14.456 -8.702 20.335 1.00 91.19 94 PHE A O 1
ATOM 777 N N . VAL A 1 95 ? -13.462 -7.037 19.206 1.00 90.56 95 VAL A N 1
ATOM 778 C CA . VAL A 1 95 ? -14.373 -5.977 19.626 1.00 90.56 95 VAL A CA 1
ATOM 779 C C . VAL A 1 95 ? -15.010 -5.349 18.390 1.00 90.56 95 VAL A C 1
ATOM 781 O O . VAL A 1 95 ? -14.325 -4.875 17.481 1.00 90.56 95 VAL A O 1
ATOM 784 N N . ALA A 1 96 ? -16.341 -5.322 18.342 1.00 89.19 96 ALA A N 1
ATOM 785 C CA . ALA A 1 96 ? -17.057 -4.671 17.251 1.00 89.19 96 ALA A CA 1
ATOM 786 C C . ALA A 1 96 ? -16.851 -3.149 17.305 1.00 89.19 96 ALA A C 1
ATOM 788 O O . ALA A 1 96 ? -16.994 -2.531 18.360 1.00 89.19 96 ALA A O 1
ATOM 789 N N . SER A 1 97 ? -16.540 -2.542 16.161 1.00 90.62 97 SER A N 1
ATOM 790 C CA . SER A 1 97 ? -16.400 -1.091 16.026 1.00 90.62 97 SER A CA 1
ATOM 791 C C . SER A 1 97 ? -17.283 -0.553 14.903 1.00 90.62 97 SER A C 1
ATOM 793 O O . SER A 1 97 ? -17.762 -1.293 14.039 1.00 90.62 97 SER A O 1
ATOM 795 N N . GLN A 1 98 ? -17.537 0.750 14.950 1.00 90.31 98 GLN A N 1
ATOM 796 C CA . GLN A 1 98 ? -18.271 1.485 13.930 1.00 90.31 98 GLN A CA 1
ATOM 797 C C . GLN A 1 98 ? -17.273 2.183 13.008 1.00 90.31 98 GLN A C 1
ATOM 799 O O . GLN A 1 98 ? -16.348 2.845 13.477 1.00 90.31 98 GLN A O 1
ATOM 804 N N . LEU A 1 99 ? -17.471 2.028 11.701 1.00 91.44 99 LEU A N 1
ATOM 805 C CA . LEU A 1 99 ? -16.669 2.666 10.664 1.00 91.44 99 LEU A CA 1
ATOM 806 C C . LEU A 1 99 ? -17.525 3.709 9.947 1.00 91.44 99 LEU A C 1
ATOM 808 O O . LEU A 1 99 ? -18.569 3.375 9.393 1.00 91.44 99 LEU A O 1
ATOM 812 N N . SER A 1 100 ? -17.041 4.944 9.911 1.00 90.31 100 SER A N 1
ATOM 813 C CA . SER A 1 100 ? -17.530 5.998 9.027 1.00 90.31 100 SER A CA 1
ATOM 814 C C . SER A 1 100 ? -16.350 6.529 8.225 1.00 90.31 100 SER A C 1
ATOM 816 O O . SER A 1 100 ? -15.261 6.709 8.768 1.00 90.31 100 SER A O 1
ATOM 818 N N . TYR A 1 101 ? -16.529 6.744 6.927 1.00 89.94 101 TYR A N 1
ATOM 819 C CA . TYR A 1 101 ? -15.493 7.339 6.096 1.00 89.94 101 TYR A CA 1
ATOM 820 C C . TYR A 1 101 ? -16.105 8.303 5.092 1.00 89.94 101 TYR A C 1
ATOM 822 O O . TYR A 1 101 ? -17.194 8.074 4.568 1.00 89.94 101 TYR A O 1
ATOM 830 N N . GLU A 1 102 ? -15.369 9.367 4.814 1.00 87.81 102 GLU A N 1
ATOM 831 C CA . GLU A 1 102 ? -15.741 10.400 3.865 1.00 87.81 102 GLU A CA 1
ATOM 832 C C . GLU A 1 102 ? -14.527 10.723 2.993 1.00 87.81 102 GLU A C 1
ATOM 834 O O . GLU A 1 102 ? -13.377 10.694 3.437 1.00 87.81 102 GLU A O 1
ATOM 839 N N . THR A 1 103 ? -14.773 10.965 1.711 1.00 82.12 103 THR A N 1
ATOM 840 C CA . THR A 1 103 ? -13.743 11.400 0.767 1.00 82.12 103 THR A CA 1
ATOM 841 C C . THR A 1 103 ? -14.186 12.723 0.183 1.00 82.12 103 THR A C 1
ATOM 843 O O . THR A 1 103 ? -15.212 12.786 -0.493 1.00 82.12 103 THR A O 1
ATOM 846 N N . THR A 1 104 ? -13.397 13.760 0.435 1.00 81.69 104 THR A N 1
ATOM 847 C CA . THR A 1 104 ? -13.724 15.126 0.037 1.00 81.69 104 THR A CA 1
ATOM 848 C C . THR A 1 104 ? -12.685 15.611 -0.958 1.00 81.69 104 THR A C 1
ATOM 850 O O . THR A 1 104 ? -11.497 15.698 -0.650 1.00 81.69 104 THR A O 1
ATOM 853 N N . SER A 1 105 ? -13.124 15.942 -2.170 1.00 78.44 105 SER A N 1
ATOM 854 C CA . SER A 1 105 ? -12.277 16.591 -3.170 1.00 78.44 105 SER A CA 1
ATOM 855 C C . SER A 1 105 ? -12.268 18.098 -2.909 1.00 78.44 105 SER A C 1
ATOM 857 O O . SER A 1 105 ? -13.224 18.794 -3.256 1.00 78.44 105 SER A O 1
ATOM 859 N N . ILE A 1 106 ? -11.211 18.605 -2.273 1.00 74.31 106 ILE A N 1
ATOM 860 C CA . ILE A 1 106 ? -11.073 20.036 -1.953 1.00 74.31 106 ILE A CA 1
ATOM 861 C C . ILE A 1 106 ? -10.769 20.835 -3.225 1.00 74.31 106 ILE A C 1
ATOM 863 O O . ILE A 1 106 ? -11.253 21.950 -3.410 1.00 74.31 106 ILE A O 1
ATOM 867 N N . SER A 1 107 ? -9.952 20.274 -4.116 1.00 73.06 107 SER A N 1
ATOM 868 C CA . SER A 1 107 ? -9.593 20.902 -5.387 1.00 73.06 107 SER A CA 1
ATOM 869 C C . SER A 1 107 ? -9.291 19.858 -6.453 1.00 73.06 107 SER A C 1
ATOM 871 O O . SER A 1 107 ? -9.227 18.661 -6.170 1.00 73.06 107 SER A O 1
ATOM 873 N N . VAL A 1 108 ? -9.032 20.324 -7.679 1.00 68.06 108 VAL A N 1
ATOM 874 C CA . VAL A 1 108 ? -8.592 19.459 -8.780 1.00 68.06 108 VAL A CA 1
ATOM 875 C C . VAL A 1 108 ? -7.330 18.685 -8.420 1.00 68.06 108 VAL A C 1
ATOM 877 O O . VAL A 1 108 ? -7.170 17.631 -9.004 1.00 68.06 108 VAL A O 1
ATOM 880 N N . ASP A 1 109 ? -6.511 19.123 -7.450 1.00 69.56 109 ASP A N 1
ATOM 881 C CA . ASP A 1 109 ? -5.214 18.522 -7.087 1.00 69.56 109 ASP A CA 1
ATOM 882 C C . ASP A 1 109 ? -5.122 17.992 -5.643 1.00 69.56 109 ASP A C 1
ATOM 884 O O . ASP A 1 109 ? -4.087 17.447 -5.250 1.00 69.56 109 ASP A O 1
ATOM 888 N N . GLN A 1 110 ? -6.178 18.137 -4.838 1.00 74.12 110 GLN A N 1
ATOM 889 C CA . GLN A 1 110 ? -6.164 17.750 -3.424 1.00 74.12 110 GLN A CA 1
ATOM 890 C C . GLN A 1 110 ? -7.424 16.977 -3.052 1.00 74.12 110 GLN A C 1
ATOM 892 O O . GLN A 1 110 ? -8.516 17.548 -3.009 1.00 74.12 110 GLN A O 1
ATOM 897 N N . ASP A 1 111 ? -7.226 15.699 -2.728 1.00 80.88 111 ASP A N 1
ATOM 898 C CA . ASP A 1 111 ? -8.233 14.858 -2.087 1.00 80.88 111 ASP A CA 1
ATOM 899 C C . ASP A 1 111 ? -7.891 14.709 -0.610 1.00 80.88 111 ASP A C 1
ATOM 901 O O . ASP A 1 111 ? -6.736 14.463 -0.244 1.00 80.88 111 ASP A O 1
ATOM 905 N N . GLU A 1 112 ? -8.910 14.833 0.227 1.00 86.44 112 GLU A N 1
ATOM 906 C CA . GLU A 1 112 ? -8.833 14.571 1.652 1.00 86.44 112 GLU A CA 1
ATOM 907 C C . GLU A 1 112 ? -9.627 13.307 1.986 1.00 86.44 112 GLU A C 1
ATOM 909 O O . GLU A 1 112 ? -10.732 13.084 1.482 1.00 86.44 112 GLU A O 1
ATOM 914 N N . PHE A 1 113 ? -9.038 12.467 2.834 1.00 86.31 113 PHE A N 1
ATOM 915 C CA . PHE A 1 113 ? -9.623 11.207 3.267 1.00 86.31 113 PHE A CA 1
ATOM 916 C C . PHE A 1 113 ? -9.836 11.252 4.775 1.00 86.31 113 PHE A C 1
ATOM 918 O O . PHE A 1 113 ? -8.870 11.275 5.540 1.00 86.31 113 PHE A O 1
ATOM 925 N N . HIS A 1 114 ? -11.100 11.222 5.187 1.00 89.12 114 HIS A N 1
ATOM 926 C CA . HIS A 1 114 ? -11.498 11.179 6.588 1.00 89.12 114 HIS A CA 1
ATOM 927 C C . HIS A 1 114 ? -11.968 9.770 6.921 1.00 89.12 114 HIS A C 1
ATOM 929 O O . HIS A 1 114 ? -12.922 9.268 6.332 1.00 89.12 114 HIS A O 1
ATOM 935 N N . VAL A 1 115 ? -11.282 9.108 7.851 1.00 89.00 115 VAL A N 1
ATOM 936 C CA . VAL A 1 115 ? -11.645 7.767 8.323 1.00 89.00 115 VAL A CA 1
ATOM 937 C C . VAL A 1 115 ? -11.854 7.836 9.827 1.00 89.00 115 VAL A C 1
ATOM 939 O O . VAL A 1 115 ? -10.918 8.063 10.592 1.00 89.00 115 VAL A O 1
ATOM 942 N N . HIS A 1 116 ? -13.094 7.627 10.248 1.00 91.12 116 HIS A N 1
ATOM 943 C CA . HIS A 1 116 ? -13.511 7.625 11.639 1.00 91.12 116 HIS A CA 1
ATOM 944 C C . HIS A 1 116 ? -13.832 6.195 12.065 1.00 91.12 116 HIS A C 1
ATOM 946 O O . HIS A 1 116 ? -14.769 5.574 11.564 1.00 91.12 116 HIS A O 1
ATOM 952 N N . ILE A 1 117 ? -13.045 5.675 13.005 1.00 88.81 117 ILE A N 1
ATOM 953 C CA . ILE A 1 117 ? -13.264 4.352 13.589 1.00 88.81 117 ILE A CA 1
ATOM 954 C C . ILE A 1 117 ? -13.563 4.542 15.069 1.00 88.81 117 ILE A C 1
ATOM 956 O O . ILE A 1 117 ? -12.753 5.096 15.811 1.00 88.81 117 ILE A O 1
ATOM 960 N N . THR A 1 118 ? -14.745 4.109 15.496 1.00 88.56 118 THR A N 1
ATOM 961 C CA . THR A 1 118 ? -15.207 4.232 16.880 1.00 88.56 118 THR A CA 1
ATOM 962 C C . THR A 1 118 ? -15.334 2.858 17.506 1.00 88.56 118 THR A C 1
ATOM 964 O O . THR A 1 118 ? -16.089 2.013 17.033 1.00 88.56 118 THR A O 1
ATOM 967 N N . MET A 1 119 ? -14.610 2.645 18.597 1.00 85.06 119 MET A N 1
ATOM 968 C CA . MET A 1 119 ? -14.517 1.368 19.293 1.00 85.06 119 MET A CA 1
ATOM 969 C C . MET A 1 119 ? -14.884 1.545 20.767 1.00 85.06 119 MET A C 1
ATOM 971 O O . MET A 1 119 ? -14.480 2.545 21.369 1.00 85.06 119 MET A O 1
ATOM 975 N N . PRO A 1 120 ? -15.630 0.601 21.369 1.00 83.19 120 PRO A N 1
ATOM 976 C CA . PRO A 1 120 ? -15.890 0.633 22.797 1.00 83.19 120 PRO A CA 1
ATOM 977 C C . PRO A 1 120 ? -14.583 0.427 23.565 1.00 83.19 120 PRO A C 1
ATOM 979 O O . PRO A 1 120 ? -13.731 -0.388 23.209 1.00 83.19 120 PRO A O 1
ATOM 982 N N . ARG A 1 121 ? -14.415 1.221 24.616 1.00 72.19 121 ARG A N 1
ATOM 983 C CA . ARG A 1 121 ? -13.183 1.275 25.392 1.00 72.19 121 ARG A CA 1
ATOM 984 C C . ARG A 1 121 ? -13.070 0.071 26.326 1.00 72.19 121 ARG A C 1
ATOM 986 O O . ARG A 1 121 ? -14.012 -0.216 27.059 1.00 72.19 121 ARG A O 1
ATOM 993 N N . SER A 1 122 ? -11.895 -0.555 26.372 1.00 67.88 122 SER A N 1
ATOM 994 C CA . SER A 1 122 ? -11.527 -1.494 27.435 1.00 67.88 122 SER A CA 1
ATOM 995 C C . SER A 1 122 ? -10.766 -0.776 28.563 1.00 67.88 122 SER A C 1
ATOM 997 O O . SER A 1 122 ? -10.115 0.252 28.344 1.00 67.88 122 SER A O 1
ATOM 999 N N . ASN A 1 123 ? -10.878 -1.279 29.797 1.00 65.56 123 ASN A N 1
ATOM 1000 C CA . ASN A 1 123 ? -10.231 -0.719 30.994 1.00 65.56 123 ASN A CA 1
ATOM 1001 C C . ASN A 1 123 ? -8.731 -1.067 31.031 1.00 65.56 123 ASN A C 1
ATOM 1003 O O . ASN A 1 123 ? -8.268 -1.753 31.935 1.00 65.56 123 ASN A O 1
ATOM 1007 N N . MET A 1 124 ? -7.974 -0.601 30.038 1.00 65.88 124 MET A N 1
ATOM 1008 C CA . MET A 1 124 ? -6.531 -0.832 29.936 1.00 65.88 124 MET A CA 1
ATOM 1009 C C . MET A 1 124 ? -5.742 0.431 30.292 1.00 65.88 124 MET A C 1
ATOM 1011 O O . MET A 1 124 ? -6.111 1.544 29.908 1.00 65.88 124 MET A O 1
ATOM 1015 N N . SER A 1 125 ? -4.665 0.250 31.058 1.00 62.38 125 SER A N 1
ATOM 1016 C CA . SER A 1 125 ? -3.833 1.320 31.625 1.00 62.38 125 SER A CA 1
ATOM 1017 C C . SER A 1 125 ? -2.725 1.799 30.680 1.00 62.38 125 SER A C 1
ATOM 1019 O O . SER A 1 125 ? -2.454 2.996 30.621 1.00 62.38 125 SER A O 1
ATOM 1021 N N . SER A 1 126 ? -2.116 0.890 29.917 1.00 63.06 126 SER A N 1
ATOM 1022 C CA . SER A 1 126 ? -1.119 1.183 28.882 1.00 63.06 126 SER A CA 1
ATOM 1023 C C . SER A 1 126 ? -1.588 0.613 27.556 1.00 63.06 126 SER A C 1
ATOM 1025 O O . SER A 1 126 ? -1.801 -0.594 27.453 1.00 63.06 126 SER A O 1
ATOM 1027 N N . LEU A 1 127 ? -1.762 1.470 26.551 1.00 77.19 127 LEU A N 1
ATOM 1028 C CA . LEU A 1 127 ? -2.341 1.058 25.281 1.00 77.19 127 LEU A CA 1
ATOM 1029 C C . LEU A 1 127 ? -1.399 1.404 24.130 1.00 77.19 127 LEU A C 1
ATOM 1031 O O . LEU A 1 127 ? -1.144 2.569 23.833 1.00 77.19 127 LEU A O 1
ATOM 1035 N N . SER A 1 128 ? -0.892 0.377 23.467 1.00 87.75 128 SER A N 1
ATOM 1036 C CA . SER A 1 128 ? -0.307 0.502 22.139 1.00 87.75 128 SER A CA 1
ATOM 1037 C C . SER A 1 128 ? -1.416 0.302 21.112 1.00 87.75 128 SER A C 1
ATOM 1039 O O . SER A 1 128 ? -2.180 -0.655 21.199 1.00 87.75 128 SER A O 1
ATOM 1041 N N . LEU A 1 129 ? -1.546 1.218 20.158 1.00 88.44 129 LEU A N 1
ATOM 1042 C CA . LEU A 1 129 ? -2.480 1.113 19.044 1.00 88.44 129 LEU A CA 1
ATOM 1043 C C . LEU A 1 129 ? -1.686 0.908 17.761 1.00 88.44 129 LEU A C 1
ATOM 1045 O O . LEU A 1 129 ? -0.980 1.809 17.314 1.00 88.44 129 LEU A O 1
ATOM 1049 N N . THR A 1 130 ? -1.846 -0.253 17.146 1.00 92.12 130 THR A N 1
ATOM 1050 C CA . THR A 1 130 ? -1.358 -0.531 15.796 1.00 92.12 130 THR A CA 1
ATOM 1051 C C . THR A 1 130 ? -2.541 -0.535 14.850 1.00 92.12 130 THR A C 1
ATOM 1053 O O . THR A 1 130 ? -3.544 -1.198 15.108 1.00 92.12 130 THR A O 1
ATOM 1056 N N . TYR A 1 131 ? -2.448 0.214 13.759 1.00 92.69 131 TYR A N 1
ATOM 1057 C CA . TYR A 1 131 ? -3.520 0.298 12.778 1.00 92.69 131 TYR A CA 1
ATOM 1058 C C . TYR A 1 131 ? -3.035 -0.106 11.395 1.00 92.69 131 TYR A C 1
ATOM 1060 O O . TYR A 1 131 ? -1.93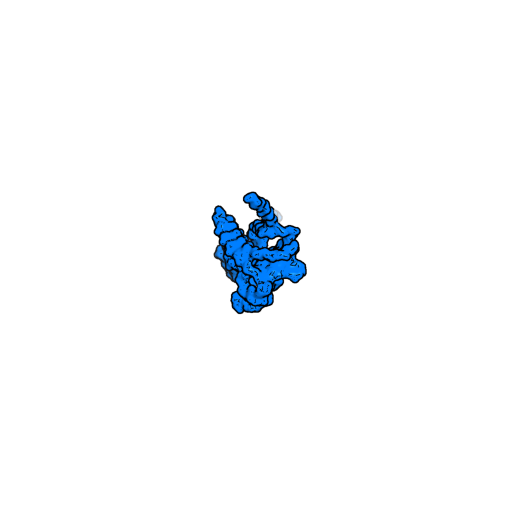6 0.245 10.977 1.00 92.69 131 TYR A O 1
ATOM 1068 N N . PHE A 1 132 ? -3.904 -0.814 10.685 1.00 93.94 132 PHE A N 1
ATOM 1069 C CA . PHE A 1 132 ? -3.770 -1.205 9.295 1.00 93.94 132 PHE A CA 1
ATOM 1070 C C . PHE A 1 132 ? -5.005 -0.709 8.551 1.00 93.94 132 PHE A C 1
ATOM 1072 O O . PHE A 1 132 ? -6.121 -1.169 8.799 1.00 93.94 132 PHE A O 1
ATOM 1079 N N . ILE A 1 133 ? -4.817 0.235 7.639 1.00 93.69 133 ILE A N 1
ATOM 1080 C CA . ILE A 1 133 ? -5.880 0.773 6.788 1.00 93.69 133 ILE A CA 1
ATOM 1081 C C . ILE A 1 133 ? -5.565 0.353 5.358 1.00 93.69 133 ILE A C 1
ATOM 1083 O O . ILE A 1 133 ? -4.520 0.718 4.819 1.00 93.69 133 ILE A O 1
ATOM 1087 N N . PHE A 1 134 ? -6.446 -0.431 4.742 1.00 94.00 134 PHE A N 1
ATOM 1088 C CA . PHE A 1 134 ? -6.215 -0.962 3.401 1.00 94.00 134 PHE A CA 1
ATOM 1089 C C . PHE A 1 134 ? -6.812 -0.033 2.343 1.00 94.00 134 PHE A C 1
ATOM 1091 O O . PHE A 1 134 ? -7.987 0.340 2.394 1.00 94.00 134 PHE A O 1
ATOM 1098 N N . LEU A 1 135 ? -5.982 0.338 1.376 1.00 93.38 135 LEU A N 1
ATOM 1099 C CA . LEU A 1 135 ? -6.278 1.300 0.326 1.00 93.38 135 LEU A CA 1
ATOM 1100 C C . LEU A 1 135 ? -6.082 0.648 -1.041 1.00 93.38 135 LEU A C 1
ATOM 1102 O O . LEU A 1 135 ? -5.155 -0.133 -1.255 1.00 93.38 135 LEU A O 1
ATOM 1106 N N . ASN A 1 136 ? -6.937 1.029 -1.981 1.00 93.31 136 ASN A N 1
ATOM 1107 C CA . ASN A 1 136 ? -6.854 0.622 -3.372 1.00 93.31 136 ASN A CA 1
ATOM 1108 C C . ASN A 1 136 ? -6.283 1.776 -4.190 1.00 93.31 136 ASN A C 1
ATOM 1110 O O . ASN A 1 136 ? -6.877 2.854 -4.263 1.00 93.31 136 ASN A O 1
ATOM 1114 N N . TYR A 1 137 ? -5.142 1.526 -4.815 1.00 92.31 137 TYR A N 1
ATOM 1115 C CA . TYR A 1 137 ? -4.447 2.435 -5.710 1.00 92.31 137 TYR A CA 1
ATOM 1116 C C . TYR A 1 137 ? -4.671 2.020 -7.159 1.00 92.31 137 TYR A C 1
ATOM 1118 O O . TYR A 1 137 ? -4.538 0.848 -7.511 1.00 92.31 137 TYR A O 1
ATOM 1126 N N . SER A 1 138 ? -4.964 2.995 -8.016 1.00 91.88 138 SER A N 1
ATOM 1127 C CA . SER A 1 138 ? -5.019 2.806 -9.462 1.00 91.88 138 SER A CA 1
ATOM 1128 C C . SER A 1 138 ? -4.279 3.929 -10.184 1.00 91.88 138 SER A C 1
ATOM 1130 O O . SER A 1 138 ? -4.559 5.107 -9.972 1.00 91.88 138 SER A O 1
ATOM 1132 N N . LEU A 1 139 ? -3.349 3.547 -11.053 1.00 91.06 139 LEU A N 1
ATOM 1133 C CA . LEU A 1 139 ? -2.713 4.395 -12.062 1.00 91.06 139 LEU A CA 1
ATOM 1134 C C . LEU A 1 139 ? -3.219 3.938 -13.432 1.00 91.06 139 LEU A C 1
ATOM 1136 O O . LEU A 1 139 ? -3.456 2.746 -13.624 1.00 91.06 139 LEU A O 1
ATOM 1140 N N . LYS A 1 140 ? -3.454 4.872 -14.354 1.00 87.69 140 LYS A N 1
ATOM 1141 C CA . LYS A 1 140 ? -4.091 4.589 -15.656 1.00 87.69 140 LYS A CA 1
ATOM 1142 C C . LYS A 1 140 ? -3.414 5.279 -16.834 1.00 87.69 140 LYS A C 1
ATOM 1144 O O . LYS A 1 140 ? -3.670 4.896 -17.971 1.00 87.69 140 LYS A O 1
ATOM 1149 N N . TYR A 1 141 ? -2.605 6.309 -16.598 1.00 86.69 141 TYR A N 1
ATOM 1150 C CA . TYR A 1 141 ? -2.132 7.195 -17.653 1.00 86.69 141 TYR A CA 1
ATOM 1151 C C . TYR A 1 141 ? -0.883 6.654 -18.354 1.00 86.69 141 TYR A C 1
ATOM 1153 O O . TYR A 1 141 ? -0.920 6.406 -19.558 1.00 86.69 141 TYR A O 1
ATOM 1161 N N . HIS A 1 142 ? 0.217 6.430 -17.627 1.00 86.38 142 HIS A N 1
ATOM 1162 C CA . HIS A 1 142 ? 1.460 5.909 -18.221 1.00 86.38 142 HIS A CA 1
ATOM 1163 C C . HIS A 1 142 ? 1.704 4.429 -17.940 1.00 86.38 142 HIS A C 1
ATOM 1165 O O . HIS A 1 142 ? 2.434 3.761 -18.674 1.00 86.38 142 HIS A O 1
ATOM 1171 N N . SER A 1 143 ? 1.132 3.907 -16.864 1.00 84.56 143 SER A N 1
ATOM 1172 C CA . SER A 1 143 ? 1.182 2.490 -16.518 1.00 84.56 143 SER A CA 1
ATOM 1173 C C . SER A 1 143 ? -0.146 2.125 -15.876 1.00 84.56 143 SER A C 1
ATOM 1175 O O . SER A 1 143 ? -0.594 2.810 -14.960 1.00 84.56 143 SER A O 1
ATOM 1177 N N . ASP A 1 144 ? -0.790 1.075 -16.381 1.00 91.06 144 ASP A N 1
ATOM 1178 C CA . ASP A 1 144 ? -2.044 0.574 -15.821 1.00 91.06 144 ASP A CA 1
ATOM 1179 C C . ASP A 1 144 ? -1.703 -0.318 -14.626 1.00 91.06 144 ASP A C 1
ATOM 1181 O O . ASP A 1 144 ? -1.440 -1.516 -14.757 1.00 91.06 144 ASP A O 1
ATOM 1185 N N . VAL A 1 145 ? -1.597 0.313 -13.459 1.00 91.94 145 VAL A N 1
ATOM 1186 C CA . VAL A 1 145 ? -1.205 -0.345 -12.213 1.00 91.94 145 VAL A CA 1
ATOM 1187 C C . VAL A 1 145 ? -2.385 -0.330 -11.268 1.00 91.94 145 VAL A C 1
ATOM 1189 O O . VAL A 1 145 ? -2.948 0.724 -10.975 1.00 91.94 145 VAL A O 1
ATOM 1192 N N . LYS A 1 146 ? -2.732 -1.503 -10.749 1.00 93.44 146 LYS A N 1
ATOM 1193 C CA . LYS A 1 146 ? -3.704 -1.658 -9.669 1.00 93.44 146 LYS A CA 1
ATOM 1194 C C . LYS A 1 146 ? -2.986 -2.246 -8.473 1.00 93.44 146 LYS A C 1
ATOM 1196 O O . LYS A 1 146 ? -2.344 -3.283 -8.599 1.00 93.44 146 LYS A O 1
ATOM 1201 N N . ALA A 1 147 ? -3.064 -1.585 -7.331 1.00 92.69 147 ALA A N 1
ATOM 1202 C CA . ALA A 1 147 ? -2.361 -2.018 -6.138 1.00 92.69 147 ALA A CA 1
ATOM 1203 C C . ALA A 1 147 ? -3.253 -1.941 -4.904 1.00 92.69 147 ALA A C 1
ATOM 1205 O O . ALA A 1 147 ? -3.798 -0.889 -4.585 1.00 92.69 147 ALA A O 1
ATOM 1206 N N . GLU A 1 148 ? -3.357 -3.050 -4.188 1.00 93.38 148 GLU A N 1
ATOM 1207 C CA . GLU A 1 148 ? -3.804 -3.074 -2.806 1.00 93.38 148 GLU A CA 1
ATOM 1208 C C . GLU A 1 148 ? -2.603 -2.808 -1.908 1.00 93.38 148 GLU A C 1
ATOM 1210 O O . GLU A 1 148 ? -1.626 -3.564 -1.899 1.00 93.38 148 GLU A O 1
ATOM 1215 N N . VAL A 1 149 ? -2.688 -1.731 -1.142 1.00 92.75 149 VAL A N 1
ATOM 1216 C CA . VAL A 1 149 ? -1.642 -1.302 -0.217 1.00 92.75 149 VAL A CA 1
ATOM 1217 C C . VAL A 1 149 ? -2.236 -1.111 1.164 1.00 92.75 149 VAL A C 1
ATOM 1219 O O . VAL A 1 149 ? -3.414 -0.795 1.317 1.00 92.75 149 VAL A O 1
ATOM 1222 N N . ALA A 1 150 ? -1.417 -1.297 2.189 1.00 93.06 150 ALA A N 1
ATOM 1223 C CA . ALA A 1 150 ? -1.815 -1.039 3.561 1.00 93.06 150 ALA A CA 1
ATOM 1224 C C . ALA A 1 150 ? -1.017 0.128 4.118 1.00 93.06 150 ALA A C 1
ATOM 1226 O O . ALA A 1 150 ? 0.214 0.136 4.071 1.00 93.06 150 ALA A O 1
ATOM 1227 N N . LEU A 1 151 ? -1.733 1.082 4.692 1.00 92.31 151 LEU A N 1
ATOM 1228 C CA . LEU A 1 151 ? -1.164 2.053 5.598 1.00 92.31 151 LEU A CA 1
ATOM 1229 C C . LEU A 1 151 ? -1.048 1.397 6.977 1.00 92.31 151 LEU A C 1
ATOM 1231 O O . LEU A 1 151 ? -2.064 1.049 7.576 1.00 92.31 151 LEU A O 1
ATOM 1235 N N . CYS A 1 152 ? 0.184 1.225 7.449 1.00 91.69 152 CYS A N 1
ATOM 1236 C CA . CYS A 1 152 ? 0.500 0.599 8.728 1.00 91.69 152 CYS A CA 1
ATOM 1237 C C . CYS A 1 152 ? 1.320 1.550 9.594 1.00 91.69 152 CYS A C 1
ATOM 1239 O O . CYS A 1 152 ? 2.320 2.098 9.129 1.00 91.69 152 CYS A O 1
ATOM 1241 N N . ASP A 1 153 ? 0.936 1.702 10.857 1.00 90.50 153 ASP A N 1
ATOM 1242 C CA . ASP A 1 153 ? 1.722 2.433 11.849 1.00 90.50 153 ASP A CA 1
ATOM 1243 C C . ASP A 1 153 ? 1.330 2.003 13.271 1.00 90.50 153 ASP A C 1
ATOM 1245 O O . ASP A 1 153 ? 0.263 1.423 13.492 1.00 90.50 153 ASP A O 1
ATOM 1249 N N . SER A 1 154 ? 2.186 2.324 14.238 1.00 89.81 154 SER A N 1
ATOM 1250 C CA . SER A 1 154 ? 1.947 2.078 15.660 1.00 89.81 154 SER A CA 1
ATOM 1251 C C . SER A 1 154 ? 2.041 3.370 16.469 1.00 89.81 154 SER A C 1
ATOM 1253 O O . SER A 1 154 ? 2.753 4.320 16.128 1.00 89.81 154 SER A O 1
ATOM 1255 N N . VAL A 1 155 ? 1.245 3.445 17.530 1.00 88.12 155 VAL A N 1
ATOM 1256 C CA . VAL A 1 155 ? 1.116 4.618 18.393 1.00 88.12 155 VAL A CA 1
ATOM 1257 C C . VAL A 1 155 ? 1.111 4.151 19.830 1.00 88.12 155 VAL A C 1
ATOM 1259 O O . VAL A 1 155 ? 0.297 3.314 20.204 1.00 88.12 155 VAL A O 1
ATOM 1262 N N . GLN A 1 156 ? 1.999 4.704 20.644 1.00 86.44 156 GLN A N 1
ATOM 1263 C CA . GLN A 1 156 ? 1.990 4.459 22.080 1.00 86.44 156 GLN A CA 1
ATOM 1264 C C . GLN A 1 156 ? 1.143 5.538 22.751 1.00 86.44 156 GLN A C 1
ATOM 1266 O O . GLN A 1 156 ? 1.423 6.727 22.600 1.00 86.44 156 GLN A O 1
ATOM 1271 N N . LEU A 1 157 ? 0.093 5.138 23.466 1.00 81.12 157 LEU A N 1
ATOM 1272 C CA . LEU A 1 157 ? -0.778 6.060 24.189 1.00 81.12 157 LEU A CA 1
ATOM 1273 C C . LEU A 1 157 ? -0.290 6.162 25.633 1.00 81.12 157 LEU A C 1
ATOM 1275 O O . LEU A 1 157 ? -0.501 5.269 26.448 1.00 81.12 157 LEU A O 1
ATOM 1279 N N . THR A 1 158 ? 0.373 7.274 25.946 1.00 69.69 158 THR A N 1
ATOM 1280 C CA . THR A 1 158 ? 0.961 7.536 27.271 1.00 69.69 158 THR A CA 1
ATOM 1281 C C . THR A 1 158 ? -0.074 7.961 28.318 1.00 69.69 158 THR A C 1
ATOM 1283 O O . THR A 1 158 ? 0.226 7.994 29.506 1.00 69.69 158 THR A O 1
ATOM 1286 N N . SER A 1 159 ? -1.283 8.333 27.890 1.00 68.31 159 SER A N 1
ATOM 1287 C CA . SER A 1 159 ? -2.359 8.817 28.760 1.00 68.31 159 SER A CA 1
ATOM 1288 C C . SER A 1 159 ? -3.722 8.304 28.281 1.00 68.31 159 SER A C 1
ATOM 1290 O O . SER A 1 159 ? -3.880 8.040 27.082 1.00 68.31 159 SER A O 1
ATOM 1292 N N . PRO A 1 160 ? -4.712 8.157 29.186 1.00 69.50 160 PRO A N 1
ATOM 1293 C CA . PRO A 1 160 ? -6.055 7.704 28.837 1.00 69.50 160 PRO A CA 1
ATOM 1294 C C . PRO A 1 160 ? -6.729 8.703 27.888 1.00 69.50 160 PRO A C 1
ATOM 1296 O O . PRO A 1 160 ? -7.327 9.693 28.311 1.00 69.50 160 PRO A O 1
ATOM 1299 N N . SER A 1 161 ? -6.616 8.428 26.592 1.00 72.19 161 SER A N 1
ATOM 1300 C CA . SER A 1 161 ? -7.117 9.283 25.519 1.00 72.19 161 SER A CA 1
ATOM 1301 C C . SER A 1 161 ? -8.483 8.779 25.050 1.00 72.19 161 SER A C 1
ATOM 1303 O O . SER A 1 161 ? -8.679 7.575 24.886 1.00 72.19 161 SER A O 1
ATOM 1305 N N . SER A 1 162 ? -9.441 9.686 24.854 1.00 77.69 162 SER A N 1
ATOM 1306 C CA . SER A 1 162 ? -10.768 9.374 24.297 1.00 77.69 162 SER A CA 1
ATOM 1307 C C . SER A 1 162 ? -10.745 9.261 22.782 1.00 77.69 162 SER A C 1
ATOM 1309 O O . SER A 1 162 ? -11.522 8.503 22.209 1.00 77.69 162 SER A O 1
ATOM 1311 N N . SER A 1 163 ? -9.868 10.021 22.127 1.00 83.38 163 SER A N 1
ATOM 1312 C CA . SER A 1 163 ? -9.696 9.960 20.684 1.00 83.38 163 SER A CA 1
ATOM 1313 C C . SER A 1 163 ? -8.245 10.181 20.286 1.00 83.38 163 SER A C 1
ATOM 1315 O O . SER A 1 163 ? -7.496 10.910 20.943 1.00 83.38 163 SER A O 1
ATOM 1317 N N . LEU A 1 164 ? -7.877 9.544 19.180 1.00 85.75 164 LEU A N 1
ATOM 1318 C CA . LEU A 1 164 ? -6.634 9.768 18.467 1.00 85.75 164 LEU A CA 1
ATOM 1319 C C . LEU A 1 164 ? -6.991 10.244 17.063 1.00 85.75 164 LEU A C 1
ATOM 1321 O O . LEU A 1 164 ? -7.650 9.526 16.314 1.00 85.75 164 LEU A O 1
ATOM 1325 N N . THR A 1 165 ? -6.496 11.419 16.699 1.00 87.69 165 THR A N 1
ATOM 1326 C CA . THR A 1 165 ? -6.545 11.905 15.322 1.00 87.69 165 THR A CA 1
ATOM 1327 C C . THR A 1 165 ? -5.137 11.863 14.751 1.00 87.69 165 THR A C 1
ATOM 1329 O O . THR A 1 165 ? -4.215 12.477 15.295 1.00 87.69 165 THR A O 1
ATOM 1332 N N . VAL A 1 166 ? -4.966 11.129 13.652 1.00 87.94 166 VAL A N 1
ATOM 1333 C CA . VAL A 1 166 ? -3.718 11.099 12.888 1.00 87.94 166 VAL A CA 1
ATOM 1334 C C . VAL A 1 166 ? -3.931 11.902 11.615 1.00 87.94 166 VAL A C 1
ATOM 1336 O O . VAL A 1 166 ? -4.737 11.527 10.772 1.00 87.94 166 VAL A O 1
ATOM 1339 N N . LEU A 1 167 ? -3.199 13.003 11.488 1.00 89.88 167 LEU A N 1
ATOM 1340 C CA . LEU A 1 167 ? -3.191 13.842 10.295 1.00 89.88 167 LEU A CA 1
ATOM 1341 C C . LEU A 1 167 ? -1.848 13.697 9.592 1.00 89.88 167 LEU A C 1
ATOM 1343 O O . LEU A 1 167 ? -0.803 13.592 10.234 1.00 89.88 167 LEU A O 1
ATOM 1347 N N . GLY A 1 168 ? -1.858 13.722 8.267 1.00 89.69 168 GLY A N 1
ATOM 1348 C CA . GLY A 1 168 ? -0.629 13.748 7.494 1.00 89.69 168 GLY A CA 1
ATOM 1349 C C . GLY A 1 168 ? -0.873 13.549 6.010 1.00 89.69 168 GLY A C 1
ATOM 1350 O O . GLY A 1 168 ? -1.999 13.360 5.554 1.00 89.69 168 GLY A O 1
ATOM 1351 N N . ARG A 1 169 ? 0.210 13.621 5.242 1.00 90.12 169 ARG A N 1
ATOM 1352 C CA . ARG A 1 169 ? 0.173 13.470 3.793 1.00 90.12 169 ARG A CA 1
ATOM 1353 C C . ARG A 1 169 ? 0.401 12.012 3.429 1.00 90.12 169 ARG A C 1
ATOM 1355 O O . ARG A 1 169 ? 1.442 11.454 3.756 1.00 90.12 169 ARG A O 1
ATOM 1362 N N . LEU A 1 170 ? -0.526 11.428 2.682 1.00 89.12 170 LEU A N 1
ATOM 1363 C CA . LEU A 1 170 ? -0.333 10.102 2.113 1.00 89.12 170 LEU A CA 1
ATOM 1364 C C . LEU A 1 170 ? 0.762 10.156 1.036 1.00 89.12 170 LEU A C 1
ATOM 1366 O O . LEU A 1 170 ? 0.654 10.903 0.060 1.00 89.12 170 LEU A O 1
ATOM 1370 N N . ALA A 1 171 ? 1.829 9.390 1.230 1.00 89.25 171 ALA A N 1
ATOM 1371 C CA . ALA A 1 171 ? 2.966 9.302 0.329 1.00 89.25 171 ALA A CA 1
ATOM 1372 C C . ALA A 1 171 ? 3.132 7.863 -0.158 1.00 89.25 171 ALA A C 1
ATOM 1374 O O . ALA A 1 171 ? 3.090 6.912 0.623 1.00 89.25 171 ALA A O 1
ATOM 1375 N N . ALA A 1 172 ? 3.320 7.714 -1.464 1.00 89.12 172 ALA A N 1
ATOM 1376 C CA . ALA A 1 172 ? 3.572 6.431 -2.089 1.00 89.12 172 ALA A CA 1
ATOM 1377 C C . ALA A 1 172 ? 5.084 6.208 -2.212 1.00 89.12 172 ALA A C 1
ATOM 1379 O O . ALA A 1 172 ? 5.810 7.097 -2.657 1.00 89.12 172 ALA A O 1
ATOM 1380 N N . ASP A 1 173 ? 5.545 5.030 -1.814 1.00 89.06 173 ASP A N 1
ATOM 1381 C CA . ASP A 1 173 ? 6.945 4.629 -1.846 1.00 89.06 173 ASP A CA 1
ATOM 1382 C C . ASP A 1 173 ? 7.124 3.491 -2.855 1.00 89.06 173 ASP A C 1
ATOM 1384 O O . ASP A 1 173 ? 6.525 2.418 -2.733 1.00 89.06 173 ASP A O 1
ATOM 1388 N N . GLN A 1 174 ? 7.919 3.758 -3.888 1.00 89.69 174 GLN A N 1
ATOM 1389 C CA . GLN A 1 174 ? 8.149 2.864 -5.013 1.00 89.69 174 GLN A CA 1
ATOM 1390 C C . GLN A 1 174 ? 9.601 2.385 -4.994 1.00 89.69 174 GLN A C 1
ATOM 1392 O O . GLN A 1 174 ? 10.522 3.137 -5.310 1.00 89.69 174 GLN A O 1
ATOM 1397 N N . LYS A 1 175 ? 9.803 1.101 -4.686 1.00 89.56 175 LYS A N 1
ATOM 1398 C CA . LYS A 1 175 ? 11.127 0.459 -4.666 1.00 89.56 175 LYS A CA 1
ATOM 1399 C C . LYS A 1 175 ? 11.611 0.086 -6.065 1.00 89.56 175 LYS A C 1
ATOM 1401 O O . LYS A 1 175 ? 12.810 0.106 -6.329 1.00 89.56 175 LYS A O 1
ATOM 1406 N N . LEU A 1 176 ? 10.684 -0.277 -6.956 1.00 88.00 176 LEU A N 1
ATOM 1407 C CA . LEU A 1 176 ? 10.974 -0.722 -8.320 1.00 88.00 176 LEU A CA 1
ATOM 1408 C C . LEU A 1 176 ? 10.093 0.010 -9.341 1.00 88.00 176 LEU A C 1
ATOM 1410 O O . LEU A 1 176 ? 8.923 0.266 -9.053 1.00 88.00 176 LEU A O 1
ATOM 1414 N N . PRO A 1 177 ? 10.621 0.332 -10.537 1.00 88.94 177 PRO A N 1
ATOM 1415 C CA . PRO A 1 177 ? 9.838 0.957 -11.596 1.00 88.94 177 PRO A CA 1
ATOM 1416 C C . PRO A 1 177 ? 8.694 0.037 -12.039 1.00 88.94 177 PRO A C 1
ATOM 1418 O O . PRO A 1 177 ? 8.897 -1.165 -12.210 1.00 88.94 177 PRO A O 1
ATOM 1421 N N . PHE A 1 178 ? 7.513 0.617 -12.249 1.00 89.50 178 PHE A N 1
ATOM 1422 C CA . PHE A 1 178 ? 6.337 -0.119 -12.701 1.00 89.50 178 PHE A CA 1
ATOM 1423 C C . PHE A 1 178 ? 6.507 -0.611 -14.135 1.00 89.50 178 PHE A C 1
ATOM 1425 O O . PHE A 1 178 ? 7.080 0.077 -14.988 1.00 89.50 178 PHE A O 1
ATOM 1432 N N . ARG A 1 179 ? 5.968 -1.798 -14.411 1.00 86.81 179 ARG A N 1
ATOM 1433 C CA . ARG A 1 179 ? 5.753 -2.269 -15.784 1.00 86.81 179 ARG A CA 1
ATOM 1434 C C . ARG A 1 179 ? 4.412 -1.751 -16.307 1.00 86.81 179 ARG A C 1
ATOM 1436 O O . ARG A 1 179 ? 3.568 -1.277 -15.557 1.00 86.81 179 ARG A O 1
ATOM 1443 N N . TRP A 1 180 ? 4.214 -1.867 -17.620 1.00 80.62 180 TRP A N 1
ATOM 1444 C CA . TRP A 1 180 ? 3.052 -1.314 -18.328 1.00 80.62 180 TRP A CA 1
ATOM 1445 C C . TRP A 1 180 ? 1.688 -1.767 -17.774 1.00 80.62 180 TRP A C 1
ATOM 1447 O O . TRP A 1 180 ? 0.724 -1.009 -17.872 1.00 80.62 180 TRP A O 1
ATOM 1457 N N . ARG A 1 181 ? 1.618 -2.978 -17.202 1.00 89.38 181 ARG A N 1
ATOM 1458 C CA . ARG A 1 181 ? 0.443 -3.551 -16.538 1.00 89.38 181 ARG A CA 1
ATOM 1459 C C . ARG A 1 181 ? 0.858 -4.386 -15.343 1.00 89.38 181 ARG A C 1
ATOM 1461 O O . ARG A 1 181 ? 1.463 -5.442 -15.525 1.00 89.38 181 ARG A O 1
ATOM 1468 N N . GLU A 1 182 ? 0.518 -3.931 -14.145 1.00 90.69 182 GLU A N 1
ATOM 1469 C CA . GLU A 1 182 ? 0.832 -4.652 -12.913 1.00 90.69 182 GLU A CA 1
ATOM 1470 C C . GLU A 1 182 ? -0.350 -4.655 -11.954 1.00 90.69 182 GLU A C 1
ATOM 1472 O O . GLU A 1 182 ? -1.065 -3.666 -11.796 1.00 90.69 182 GLU A O 1
ATOM 1477 N N . LEU A 1 183 ? -0.538 -5.804 -11.312 1.00 92.00 183 LEU A N 1
ATOM 1478 C CA . LEU A 1 183 ? -1.521 -6.003 -10.267 1.00 92.00 183 LEU A CA 1
ATOM 1479 C C . LEU A 1 183 ? -0.781 -6.425 -9.002 1.00 92.00 183 LEU A C 1
ATOM 1481 O O . LEU A 1 183 ? -0.156 -7.484 -8.968 1.00 92.00 183 LEU A O 1
ATOM 1485 N N . TYR A 1 184 ? -0.864 -5.597 -7.971 1.00 91.31 184 TYR A N 1
ATOM 1486 C CA . TYR A 1 184 ? -0.348 -5.891 -6.644 1.00 91.31 184 TYR A CA 1
ATOM 1487 C C . TYR A 1 184 ? -1.527 -6.183 -5.727 1.00 91.31 184 TYR A C 1
ATOM 1489 O O . TYR A 1 184 ? -2.347 -5.308 -5.474 1.00 91.31 184 TYR A O 1
ATOM 1497 N N . GLN A 1 185 ? -1.623 -7.414 -5.239 1.00 91.06 185 GLN A N 1
ATOM 1498 C CA . GLN A 1 185 ? -2.620 -7.808 -4.248 1.00 91.06 185 GLN A CA 1
ATOM 1499 C C . GLN A 1 185 ? -1.917 -8.057 -2.922 1.00 91.06 185 GLN A C 1
ATOM 1501 O O . GLN A 1 185 ? -0.841 -8.661 -2.884 1.00 91.06 185 GLN A O 1
ATOM 1506 N N . LEU A 1 186 ? -2.501 -7.554 -1.837 1.00 89.19 186 LEU A N 1
ATOM 1507 C CA . LEU A 1 186 ? -1.981 -7.807 -0.496 1.00 89.19 186 LEU A CA 1
ATOM 1508 C C . LEU A 1 186 ? -2.624 -9.064 0.091 1.00 89.19 186 LEU A C 1
ATOM 1510 O O . LEU A 1 186 ? -1.967 -9.820 0.813 1.00 89.19 186 LEU A O 1
ATOM 1514 N N . PHE A 1 187 ? -3.893 -9.293 -0.250 1.00 88.94 187 PHE A N 1
ATOM 1515 C CA . PHE A 1 187 ? -4.660 -10.447 0.187 1.00 88.94 187 PHE A CA 1
ATOM 1516 C C . PHE A 1 187 ? -5.103 -11.297 -0.990 1.00 88.94 187 PHE A C 1
ATOM 1518 O O . PHE A 1 187 ? -5.604 -10.790 -1.988 1.00 88.94 187 PHE A O 1
ATOM 1525 N N . ASP A 1 188 ? -4.969 -12.601 -0.809 1.00 88.06 188 ASP A N 1
ATOM 1526 C CA . ASP A 1 188 ? -5.608 -13.591 -1.655 1.00 88.06 188 ASP A CA 1
ATOM 1527 C C . ASP A 1 188 ? -7.092 -13.720 -1.248 1.00 88.06 188 ASP A C 1
ATOM 1529 O O . ASP A 1 188 ? -7.364 -14.007 -0.073 1.00 88.06 188 ASP A O 1
ATOM 1533 N N . PRO A 1 189 ? -8.056 -13.452 -2.151 1.00 79.50 189 PRO A N 1
ATOM 1534 C CA . PRO A 1 189 ? -9.482 -13.528 -1.839 1.00 79.50 189 PRO A CA 1
ATOM 1535 C C . PRO A 1 189 ? -9.954 -14.949 -1.510 1.00 79.50 189 PRO A C 1
ATOM 1537 O O . PRO A 1 189 ? -10.927 -15.097 -0.771 1.00 79.50 189 PRO A O 1
ATOM 1540 N N . ASP A 1 190 ? -9.263 -15.974 -2.011 1.00 85.75 190 ASP A N 1
ATOM 1541 C CA . ASP A 1 190 ? -9.687 -17.372 -1.884 1.00 85.75 190 ASP A CA 1
ATOM 1542 C C . ASP A 1 190 ? -9.108 -18.051 -0.633 1.00 85.75 190 ASP A C 1
ATOM 1544 O O . ASP A 1 190 ? -9.377 -19.223 -0.356 1.00 85.75 190 ASP A O 1
ATOM 1548 N N . ARG A 1 191 ? -8.301 -17.324 0.148 1.00 86.69 191 ARG A N 1
ATOM 1549 C CA . ARG A 1 191 ? -7.579 -17.883 1.289 1.00 86.69 191 ARG A CA 1
ATOM 1550 C C . ARG A 1 191 ? -8.329 -17.692 2.605 1.00 86.69 191 ARG A C 1
ATOM 1552 O O . ARG A 1 191 ? -8.652 -16.576 3.007 1.00 86.69 191 ARG A O 1
ATOM 1559 N N . PHE A 1 192 ? -8.521 -18.798 3.327 1.00 85.62 192 PHE A N 1
ATOM 1560 C CA . PHE A 1 192 ? -9.296 -18.852 4.575 1.00 85.62 192 PHE A CA 1
ATOM 1561 C C . PHE A 1 192 ? -8.461 -19.145 5.833 1.00 85.62 192 PHE A C 1
ATOM 1563 O O . PHE A 1 192 ? -9.020 -19.332 6.912 1.00 85.62 192 PHE A O 1
ATOM 1570 N N . ASP A 1 193 ? -7.132 -19.160 5.727 1.00 89.38 193 ASP A N 1
ATOM 1571 C CA . ASP A 1 193 ? -6.247 -19.443 6.861 1.00 89.38 193 ASP A CA 1
ATOM 1572 C C . ASP A 1 193 ? -6.182 -18.246 7.820 1.00 89.38 193 ASP A C 1
ATOM 1574 O O . ASP A 1 193 ? -5.812 -17.147 7.414 1.00 89.38 193 ASP A O 1
ATOM 1578 N N . SER A 1 194 ? -6.451 -18.438 9.113 1.00 86.00 194 SER A N 1
ATOM 1579 C CA . SER A 1 194 ? -6.360 -17.354 10.107 1.00 86.00 194 SER A CA 1
ATOM 1580 C C . SER A 1 194 ? -4.938 -16.812 10.272 1.00 86.00 194 SER A C 1
ATOM 1582 O O . SER A 1 194 ? -4.748 -15.600 10.368 1.00 86.00 194 SER A O 1
ATOM 1584 N N . ALA A 1 195 ? -3.935 -17.694 10.210 1.00 88.69 195 ALA A N 1
ATOM 1585 C CA . ALA A 1 195 ? -2.518 -17.335 10.262 1.00 88.69 195 ALA A CA 1
ATOM 1586 C C . ALA A 1 195 ? -2.117 -16.359 9.142 1.00 88.69 195 ALA A C 1
ATOM 1588 O O . ALA A 1 195 ? -1.203 -15.560 9.312 1.00 88.69 195 ALA A O 1
ATOM 1589 N N . TYR A 1 196 ? -2.831 -16.382 8.012 1.00 88.81 196 TYR A N 1
ATOM 1590 C CA . TYR A 1 196 ? -2.609 -15.460 6.904 1.00 88.81 196 TYR A CA 1
ATOM 1591 C C . TYR A 1 196 ? -3.097 -14.038 7.202 1.00 88.81 196 TYR A C 1
ATOM 1593 O O . TYR A 1 196 ? -2.716 -13.111 6.500 1.00 88.81 196 TYR A O 1
ATOM 1601 N N . PHE A 1 197 ? -3.930 -13.821 8.217 1.00 87.81 197 PHE A N 1
ATOM 1602 C CA . PHE A 1 197 ? -4.455 -12.498 8.568 1.00 87.81 197 PHE A CA 1
ATOM 1603 C C . PHE A 1 197 ? -3.847 -11.935 9.856 1.00 87.81 197 PHE A C 1
ATOM 1605 O O . PHE A 1 197 ? -4.312 -10.908 10.347 1.00 87.81 197 PHE A O 1
ATOM 1612 N N . THR A 1 198 ? -2.800 -12.568 10.391 1.00 88.81 198 THR A N 1
ATOM 1613 C CA . THR A 1 198 ? -2.096 -12.053 11.569 1.00 88.81 198 THR A CA 1
ATOM 1614 C C . THR A 1 198 ? -1.357 -10.750 11.234 1.00 88.81 198 THR A C 1
ATOM 1616 O O . THR A 1 198 ? -0.854 -10.591 10.113 1.00 88.81 198 THR A O 1
ATOM 1619 N N . PRO A 1 199 ? -1.258 -9.802 12.187 1.00 89.12 199 PRO A N 1
ATOM 1620 C CA . PRO A 1 199 ? -0.542 -8.543 11.984 1.00 89.12 199 PRO A CA 1
ATOM 1621 C C . PRO A 1 199 ? 0.897 -8.733 11.491 1.00 89.12 199 PRO A C 1
ATOM 1623 O O . PRO A 1 199 ? 1.332 -8.023 10.587 1.00 89.12 199 PRO A O 1
ATOM 1626 N N . GLU A 1 200 ? 1.617 -9.722 12.027 1.00 90.12 200 GLU A N 1
ATOM 1627 C CA . GLU A 1 200 ? 3.006 -10.014 11.654 1.00 90.12 200 GLU A CA 1
ATOM 1628 C C . GLU A 1 200 ? 3.137 -10.413 10.178 1.00 90.12 200 GLU A C 1
ATOM 1630 O O . GLU A 1 200 ? 3.968 -9.864 9.450 1.00 90.12 200 GLU A O 1
ATOM 1635 N N . GLU A 1 201 ? 2.267 -11.305 9.697 1.00 91.56 201 GLU A N 1
ATOM 1636 C CA . GLU A 1 201 ? 2.283 -11.749 8.302 1.00 91.56 201 GLU A CA 1
ATOM 1637 C C . GLU A 1 201 ? 1.800 -10.644 7.349 1.00 91.56 201 GLU A C 1
ATOM 1639 O O . GLU A 1 201 ? 2.258 -10.534 6.206 1.00 91.56 201 GLU A O 1
ATOM 1644 N N . ILE A 1 202 ? 0.875 -9.786 7.797 1.00 91.75 202 ILE A N 1
ATOM 1645 C CA . ILE A 1 202 ? 0.474 -8.581 7.057 1.00 91.75 202 ILE A CA 1
ATOM 1646 C C . ILE A 1 202 ? 1.672 -7.631 6.918 1.00 91.75 202 ILE A C 1
ATOM 1648 O O . ILE A 1 202 ? 1.998 -7.228 5.800 1.00 91.75 202 ILE A O 1
ATOM 1652 N N . MET A 1 203 ? 2.375 -7.323 8.011 1.00 91.06 203 MET A N 1
ATOM 1653 C CA . MET A 1 203 ? 3.570 -6.471 7.991 1.00 91.06 203 MET A CA 1
ATOM 1654 C C . MET A 1 203 ? 4.670 -7.045 7.097 1.00 91.06 203 MET A C 1
ATOM 1656 O O . MET A 1 203 ? 5.253 -6.317 6.289 1.00 91.06 203 MET A O 1
ATOM 1660 N N . GLY A 1 204 ? 4.911 -8.356 7.177 1.00 92.12 204 GLY A N 1
ATOM 1661 C CA . GLY A 1 204 ? 5.866 -9.052 6.320 1.00 92.12 204 GLY A CA 1
ATOM 1662 C C . GLY A 1 204 ? 5.550 -8.888 4.8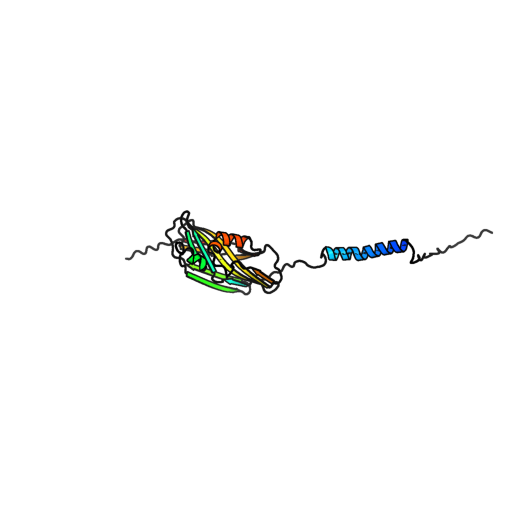31 1.00 92.12 204 GLY A C 1
ATOM 1663 O O . GLY A 1 204 ? 6.452 -8.635 4.027 1.00 92.12 204 GLY A O 1
ATOM 1664 N N . ARG A 1 205 ? 4.272 -8.959 4.445 1.00 91.69 205 ARG A N 1
ATOM 1665 C CA . ARG A 1 205 ? 3.844 -8.744 3.053 1.00 91.69 205 ARG A CA 1
ATOM 1666 C C . ARG A 1 205 ? 3.986 -7.296 2.606 1.00 91.69 205 ARG A C 1
ATOM 1668 O O . ARG A 1 205 ? 4.525 -7.069 1.524 1.00 91.69 205 ARG A O 1
ATOM 1675 N N . ILE A 1 206 ? 3.593 -6.332 3.439 1.00 91.25 206 ILE A N 1
ATOM 1676 C CA . ILE A 1 206 ? 3.777 -4.899 3.149 1.00 91.25 206 ILE A CA 1
ATOM 1677 C C . ILE A 1 206 ? 5.262 -4.599 2.896 1.00 91.25 206 ILE A C 1
ATOM 1679 O O . ILE A 1 206 ? 5.616 -3.926 1.928 1.00 91.25 206 ILE A O 1
ATOM 1683 N N . ALA A 1 207 ? 6.156 -5.152 3.720 1.00 90.56 207 ALA A N 1
ATOM 1684 C CA . ALA A 1 207 ? 7.596 -4.951 3.580 1.00 90.56 207 ALA A CA 1
ATOM 1685 C C . ALA A 1 207 ? 8.169 -5.558 2.284 1.00 90.56 207 ALA A C 1
ATOM 1687 O O . ALA A 1 207 ? 9.092 -4.990 1.693 1.00 90.56 207 ALA A O 1
ATOM 1688 N N . ARG A 1 208 ? 7.622 -6.689 1.821 1.00 90.94 208 ARG A N 1
ATOM 1689 C CA . ARG A 1 208 ? 8.047 -7.370 0.585 1.00 90.94 208 ARG A CA 1
ATOM 1690 C C . ARG A 1 208 ? 7.491 -6.728 -0.684 1.00 90.94 208 ARG A C 1
ATOM 1692 O O . ARG A 1 208 ? 8.094 -6.892 -1.742 1.00 90.94 208 ARG A O 1
ATOM 1699 N N . GLN A 1 209 ? 6.374 -6.006 -0.604 1.00 89.12 209 GLN A N 1
ATOM 1700 C CA . GLN A 1 209 ? 5.800 -5.356 -1.777 1.00 89.12 209 GLN A CA 1
ATOM 1701 C C . GLN A 1 209 ? 6.762 -4.292 -2.351 1.00 89.12 209 GLN A C 1
ATOM 1703 O O . GLN A 1 209 ? 7.420 -3.556 -1.598 1.00 89.12 209 GLN A O 1
ATOM 1708 N N . PRO A 1 210 ? 6.862 -4.195 -3.692 1.00 88.06 210 PRO A N 1
ATOM 1709 C CA . PRO A 1 210 ? 7.691 -3.192 -4.360 1.00 88.06 210 PRO A CA 1
ATOM 1710 C C . PRO A 1 210 ? 7.062 -1.795 -4.326 1.00 88.06 210 PRO A C 1
ATOM 1712 O O . PRO A 1 210 ? 7.740 -0.813 -4.622 1.00 88.06 210 PRO A O 1
ATOM 1715 N N . PHE A 1 211 ? 5.784 -1.714 -3.964 1.00 89.62 211 PHE A N 1
ATOM 1716 C CA . PHE A 1 211 ? 5.023 -0.490 -3.816 1.00 89.62 211 PHE A CA 1
ATOM 1717 C C . PHE A 1 211 ? 4.333 -0.495 -2.456 1.00 89.62 211 PHE A C 1
ATOM 1719 O O . PHE A 1 211 ? 3.624 -1.441 -2.125 1.00 89.62 211 PHE A O 1
ATOM 1726 N N . SER A 1 212 ? 4.564 0.546 -1.666 1.00 91.00 212 SER A N 1
ATOM 1727 C CA . SER A 1 212 ? 4.000 0.700 -0.325 1.00 91.00 212 SER A CA 1
ATOM 1728 C C . SER A 1 212 ? 3.537 2.130 -0.101 1.00 91.00 212 SER A C 1
ATOM 1730 O O . SER A 1 212 ? 3.874 3.031 -0.865 1.00 91.00 212 SER A O 1
ATOM 1732 N N . VAL A 1 213 ? 2.766 2.355 0.958 1.00 91.56 213 VAL A N 1
ATOM 1733 C CA . VAL A 1 213 ? 2.240 3.679 1.291 1.00 91.56 213 VAL A CA 1
ATOM 1734 C C . VAL A 1 213 ? 2.549 4.008 2.740 1.00 91.56 213 VAL A C 1
ATOM 1736 O O . VAL A 1 213 ? 2.500 3.141 3.609 1.00 91.56 213 VAL A O 1
ATOM 1739 N N . ARG A 1 214 ? 2.875 5.274 2.992 1.00 91.06 214 ARG A N 1
ATOM 1740 C CA . ARG A 1 214 ? 3.178 5.805 4.321 1.00 91.06 214 ARG A CA 1
ATOM 1741 C C . ARG A 1 214 ? 2.534 7.169 4.524 1.00 91.06 214 ARG A C 1
ATOM 1743 O O . ARG A 1 214 ? 2.179 7.846 3.561 1.00 91.06 214 ARG A O 1
ATOM 1750 N N . ILE A 1 215 ? 2.420 7.586 5.780 1.00 89.69 215 ILE A N 1
ATOM 1751 C CA . ILE A 1 215 ? 2.078 8.967 6.117 1.00 89.69 215 ILE A CA 1
ATOM 1752 C C . ILE A 1 215 ? 3.371 9.767 6.288 1.00 89.69 215 ILE A C 1
ATOM 1754 O O . ILE A 1 215 ? 4.156 9.514 7.199 1.00 89.69 215 ILE A O 1
ATOM 1758 N N . ASP A 1 216 ? 3.559 10.774 5.443 1.00 87.00 216 ASP A N 1
ATOM 1759 C CA . ASP A 1 216 ? 4.558 11.822 5.628 1.00 87.00 216 ASP A CA 1
ATOM 1760 C C . ASP A 1 216 ? 3.969 12.976 6.463 1.00 87.00 216 ASP A C 1
ATOM 1762 O O . ASP A 1 216 ? 2.769 13.257 6.415 1.00 87.00 216 ASP A O 1
ATOM 1766 N N . ARG A 1 217 ? 4.825 13.707 7.196 1.00 78.19 217 ARG A N 1
ATOM 1767 C CA . ARG A 1 217 ? 4.439 14.873 8.028 1.00 78.19 217 ARG A CA 1
ATOM 1768 C C . ARG A 1 217 ? 3.314 14.561 9.022 1.00 78.19 217 ARG A C 1
ATOM 1770 O O . ARG A 1 217 ? 2.327 15.287 9.118 1.00 78.19 217 ARG A O 1
ATOM 1777 N N . ARG A 1 218 ? 3.479 13.458 9.745 1.00 83.94 218 ARG A N 1
ATOM 1778 C CA . ARG A 1 218 ? 2.507 12.966 10.716 1.00 83.94 218 ARG A CA 1
ATOM 1779 C C . ARG A 1 218 ? 2.343 13.941 11.886 1.00 83.94 218 ARG A C 1
ATOM 1781 O O . ARG A 1 218 ? 3.314 14.268 12.563 1.00 83.94 218 ARG A O 1
ATOM 1788 N N . VAL A 1 219 ? 1.103 14.332 12.155 1.00 80.56 219 VAL A N 1
ATOM 1789 C CA . VAL A 1 219 ? 0.682 15.052 13.359 1.00 80.56 219 VAL A CA 1
ATOM 1790 C C . VAL A 1 219 ? -0.290 14.159 14.117 1.00 80.56 219 VAL A C 1
ATOM 1792 O O . VAL A 1 219 ? -1.250 13.642 13.547 1.00 80.56 219 VAL A O 1
ATOM 1795 N N . GLN A 1 220 ? -0.013 13.947 15.400 1.00 79.56 220 GLN A N 1
ATOM 1796 C CA . GLN A 1 220 ? -0.853 13.149 16.284 1.00 79.56 220 GLN A CA 1
ATOM 1797 C C . GLN A 1 220 ? -1.514 14.083 17.287 1.00 79.56 220 GLN A C 1
ATOM 1799 O O . GLN A 1 220 ? -0.826 14.809 18.004 1.00 79.56 220 GLN A O 1
ATOM 1804 N N . LEU A 1 221 ? -2.840 14.066 17.325 1.00 78.19 221 LEU A N 1
ATOM 1805 C CA . LEU A 1 221 ? -3.626 14.822 18.288 1.00 78.19 221 LEU A CA 1
ATOM 1806 C C . LEU A 1 221 ? -4.357 13.831 19.188 1.00 78.19 221 LEU A C 1
ATOM 1808 O O . LEU A 1 221 ? -5.119 12.990 18.709 1.00 78.19 221 LEU A O 1
ATOM 1812 N N . LEU A 1 222 ? -4.096 13.932 20.487 1.00 75.19 222 LEU A N 1
ATOM 1813 C CA . LEU A 1 222 ? -4.749 13.136 21.519 1.00 75.19 222 LEU A CA 1
ATOM 1814 C C . LEU A 1 222 ? -5.757 14.024 22.236 1.00 75.19 222 LEU A C 1
ATOM 1816 O O . LEU A 1 222 ? -5.386 15.073 22.764 1.00 75.19 222 LEU A O 1
ATOM 1820 N N . SER A 1 223 ? -7.023 13.611 22.263 1.00 72.69 223 SER A N 1
ATOM 1821 C CA . SER A 1 223 ? -7.998 14.229 23.159 1.00 72.69 223 SER A CA 1
ATOM 1822 C C . SER A 1 223 ? -8.045 13.450 24.469 1.00 72.69 223 SER A C 1
ATOM 1824 O O . SER A 1 223 ? -8.139 12.218 24.482 1.00 72.69 223 SER A O 1
ATOM 1826 N N . LEU A 1 224 ? -7.957 14.173 25.582 1.00 66.44 224 LEU A N 1
ATOM 1827 C CA . LEU A 1 224 ? -8.136 13.602 26.910 1.00 66.44 224 LEU A CA 1
ATOM 1828 C C . LEU A 1 224 ? -9.624 13.492 27.230 1.00 66.44 224 LEU A C 1
ATOM 1830 O O . LEU A 1 224 ? -10.422 14.349 26.847 1.00 66.44 224 LEU A O 1
ATOM 1834 N N . VAL A 1 225 ? -9.977 12.462 27.995 1.00 59.84 225 VAL A N 1
ATOM 1835 C CA . VAL A 1 225 ? -11.326 12.307 28.540 1.00 59.84 225 VAL A CA 1
ATOM 1836 C C . VAL A 1 225 ? -11.598 13.465 29.496 1.00 59.84 225 VAL A C 1
ATOM 1838 O O . VAL A 1 225 ? -11.072 13.505 30.609 1.00 59.84 225 VAL A O 1
ATOM 1841 N N . GLN A 1 226 ? -12.436 14.410 29.081 1.00 48.66 226 GLN A N 1
ATOM 1842 C CA . GLN A 1 226 ? -12.967 15.422 29.983 1.00 48.66 226 GLN A CA 1
ATOM 1843 C C . GLN A 1 226 ? -14.070 14.762 30.818 1.00 48.66 226 GLN A C 1
ATOM 1845 O O . GLN A 1 226 ? -15.177 14.533 30.337 1.00 48.66 226 GLN A O 1
ATOM 1850 N N . HIS A 1 227 ? -13.774 14.425 32.075 1.00 44.28 227 HIS A N 1
ATOM 1851 C CA . HIS A 1 227 ? -14.819 14.109 33.046 1.00 44.28 227 HIS A CA 1
ATOM 1852 C C . HIS A 1 227 ? -15.628 15.386 33.304 1.00 44.28 227 HIS A C 1
ATOM 1854 O O . HIS A 1 227 ? -15.288 16.185 34.172 1.00 44.28 227 HIS A O 1
ATOM 1860 N N . SER A 1 228 ? -16.695 15.610 32.538 1.00 41.47 228 SER A N 1
ATOM 1861 C CA . SER A 1 228 ? -17.694 16.617 32.875 1.00 41.47 228 SER A CA 1
ATOM 1862 C C . SER A 1 228 ? -18.513 16.106 34.062 1.00 41.47 228 SER A C 1
ATOM 1864 O O . SER A 1 228 ? -19.571 15.501 33.897 1.00 41.47 228 SER A O 1
ATOM 1866 N N . THR A 1 229 ? -18.018 16.319 35.278 1.00 41.66 229 THR A N 1
ATOM 1867 C CA . THR A 1 229 ? -18.861 16.285 36.473 1.00 41.66 229 THR A CA 1
ATOM 1868 C C . THR A 1 229 ? -19.753 17.523 36.438 1.00 41.66 229 THR A C 1
ATOM 1870 O O . THR A 1 229 ? -19.351 18.597 36.879 1.00 41.66 229 THR A O 1
ATOM 1873 N N . LEU A 1 230 ? -20.949 17.397 35.864 1.00 41.84 230 LEU A N 1
ATOM 1874 C CA . LEU A 1 230 ? -22.029 18.346 36.119 1.00 41.84 230 LEU A CA 1
ATOM 1875 C C . LEU A 1 230 ? -22.558 18.065 37.534 1.00 41.84 230 LEU A C 1
ATOM 1877 O O . LEU A 1 230 ? -23.025 16.949 37.775 1.00 41.84 230 LEU A O 1
ATOM 1881 N N . PRO A 1 231 ? -22.505 19.016 38.484 1.00 49.69 231 PRO A N 1
ATOM 1882 C CA . PRO A 1 231 ? -23.283 18.885 39.700 1.00 49.69 231 PRO A CA 1
ATOM 1883 C C . PRO A 1 231 ? -24.752 19.107 39.329 1.00 49.69 231 PRO A C 1
ATOM 1885 O O . PRO A 1 231 ? -25.152 20.213 38.963 1.00 49.69 231 PRO A O 1
ATOM 1888 N N . PHE A 1 232 ? -25.550 18.041 39.396 1.00 48.31 232 PHE A N 1
ATOM 1889 C CA . PHE A 1 232 ? -26.997 18.183 39.500 1.00 48.31 232 PHE A CA 1
ATOM 1890 C C . PHE A 1 232 ? -27.293 19.010 40.757 1.00 48.31 232 PHE A C 1
ATOM 1892 O O . PHE A 1 232 ? -26.799 18.699 41.843 1.00 48.31 232 PHE A O 1
ATOM 1899 N N . ARG A 1 233 ? -28.032 20.099 40.559 1.00 43.53 233 ARG A N 1
ATOM 1900 C CA . ARG A 1 233 ? -28.536 20.996 41.595 1.00 43.53 233 ARG A CA 1
ATOM 1901 C C . ARG A 1 233 ? -29.991 20.662 41.879 1.00 43.53 233 ARG A C 1
ATOM 1903 O O . ARG A 1 233 ? -30.685 20.298 40.904 1.00 43.53 233 ARG A O 1
#

Organism: Heligmosomoides polygyrus (NCBI:txid6339)

Foldseek 3Di:
DDDDDPDDDDDDDDDDDDCPDPVVVVVVVVVCCVPVVVVCVCVVVVPVDDPDDDDDFDKDKDFPQWKKKWKDDPPDIAIETPDVLQCVVCVPRYWYKDWDKDWDDPDPPDIDIDIDIGTDDDPDDWIKMKMWGWMWIADDDQAGEIETAIEIDIDTDNAAFPDKDKDFDKDKAAQDDDDRYYYHDLDDPVDNDNVCVDPVNSVVSQVPDRMYIYGDPIDIDTHHDDPPPDPDD

InterPro domains:
  IPR019306 Transmembrane protein 231 [PF10149] (6-220)
  IPR019306 Transmembrane protein 231 [PTHR14605] (5-222)

Secondary structure (DSSP, 8-state):
------------------TTSHHHHHHHHHHHHHHHHHHHHHHHHTTTS----------EEEEEEEEEEEEE-SS-EEEEES-HHHHHHTTTTB---EEEEEEEEEETTEEEEEEEEE-PPP--SSEEEEEEEEEEEEE-SSSEEEEEEEEEEEEEE-S-EEEEEEEEEEEEEESSPPPSEEEE-SS-TT---GGGGSHHHHHHHHHH-SEEEEEEEEEEEEEE---------

pLDDT: mean 83.03, std 11.86, range [41.47, 95.62]